Protein AF-R5BAA0-F1 (afdb_monomer_lite)

pLDDT: mean 83.67, std 17.62, range [36.19, 98.62]

Secondary structure (DSSP, 8-state):
-------SSSS--S---------------TTGGG-EEEEE-TTSSS-EEEEEEEEE--STTS-EEEEEEETTS-SPPEEEEESSEEEEEEEE-SSSSSSPEEEEEEE-TT--EEEEEEEEEETTEEEESSSPEEEEGGGGTSGGGTT--SEEE-SSTTEEEEEEEEEETTEEEEEEEEEE---EEPPPP-

Structure (mmCIF, N/CA/C/O backbone):
data_AF-R5BAA0-F1
#
_entry.id   AF-R5BAA0-F1
#
loop_
_atom_site.group_PDB
_atom_site.id
_atom_site.type_symbol
_atom_site.label_atom_id
_atom_site.label_alt_id
_atom_site.label_comp_id
_atom_site.label_asym_id
_atom_site.label_entity_id
_atom_site.label_seq_id
_atom_site.pdbx_PDB_ins_code
_atom_site.Cartn_x
_atom_site.Cartn_y
_atom_site.Cartn_z
_atom_site.occupancy
_atom_site.B_iso_or_equiv
_atom_site.auth_seq_id
_atom_site.auth_comp_id
_atom_site.auth_asym_id
_atom_site.auth_atom_id
_atom_site.pdbx_PDB_model_num
ATOM 1 N N . MET A 1 1 ? -33.899 79.104 24.551 1.00 36.19 1 MET A N 1
ATOM 2 C CA . MET A 1 1 ? -33.034 79.857 23.609 1.00 36.19 1 MET A CA 1
ATOM 3 C C . MET A 1 1 ? -31.640 79.264 23.716 1.00 36.19 1 MET A C 1
ATOM 5 O O . MET A 1 1 ? -31.227 79.061 24.840 1.00 36.19 1 MET A O 1
ATOM 9 N N . LYS A 1 2 ? -30.844 78.959 22.699 1.00 38.97 2 LYS A N 1
ATOM 10 C CA . LYS A 1 2 ? -30.918 78.906 21.232 1.00 38.97 2 LYS A CA 1
ATOM 11 C C . LYS A 1 2 ? -29.607 78.170 20.849 1.00 38.97 2 LYS A C 1
ATOM 13 O O . LYS A 1 2 ? -28.583 78.482 21.434 1.00 38.97 2 LYS A O 1
ATOM 18 N N . HIS A 1 3 ? -29.689 77.212 19.925 1.00 40.22 3 HIS A N 1
ATOM 19 C CA . HIS A 1 3 ? -28.658 76.720 18.990 1.00 40.22 3 HIS A CA 1
ATOM 20 C C . HIS A 1 3 ? -27.182 76.516 19.426 1.00 40.22 3 HIS A C 1
ATOM 22 O O . HIS A 1 3 ? -26.455 77.483 19.588 1.00 40.22 3 HIS A O 1
ATOM 28 N N . LEU A 1 4 ? -26.769 75.232 19.399 1.00 49.50 4 LEU A N 1
ATOM 29 C CA . LEU A 1 4 ? -25.626 74.640 18.654 1.00 49.50 4 LEU A CA 1
ATOM 30 C C . LEU A 1 4 ? -24.188 75.167 18.875 1.00 49.50 4 LEU A C 1
ATOM 32 O O . LEU A 1 4 ? -23.966 76.369 18.916 1.00 49.50 4 LEU A O 1
ATOM 36 N N . PRO A 1 5 ? -23.172 74.275 18.875 1.00 50.84 5 PRO A N 1
ATOM 37 C CA . PRO A 1 5 ? -22.649 73.749 17.598 1.00 50.84 5 PRO A CA 1
ATOM 38 C C . PRO A 1 5 ? -22.255 72.252 17.685 1.00 50.84 5 PRO A C 1
ATOM 40 O O . PRO A 1 5 ? -21.515 71.829 18.562 1.00 50.84 5 PRO A O 1
ATOM 43 N N . PHE A 1 6 ? -22.789 71.338 16.871 1.00 48.72 6 PHE A N 1
ATOM 44 C CA . PHE A 1 6 ? -22.279 70.955 15.537 1.00 48.72 6 PHE A CA 1
ATOM 45 C C . PHE A 1 6 ? -20.754 70.778 15.365 1.00 48.72 6 PHE A C 1
ATOM 47 O O . PHE A 1 6 ? -20.272 70.764 14.239 1.00 48.72 6 PHE A O 1
ATOM 54 N N . PHE A 1 7 ? -19.991 70.567 16.444 1.00 44.31 7 PHE A N 1
ATOM 55 C CA . PHE A 1 7 ? -18.538 70.338 16.355 1.00 44.31 7 PHE A CA 1
ATOM 56 C C . PHE A 1 7 ? -18.050 68.952 16.806 1.00 44.31 7 PHE A C 1
ATOM 58 O O . PHE A 1 7 ? -16.854 68.689 16.759 1.00 44.31 7 PHE A O 1
ATOM 65 N N . ILE A 1 8 ? -18.947 68.032 17.180 1.00 45.19 8 ILE A N 1
ATOM 66 C CA . ILE A 1 8 ? -18.565 66.676 17.637 1.00 45.19 8 ILE A CA 1
ATOM 67 C C . ILE A 1 8 ? -18.739 65.608 16.533 1.00 45.19 8 ILE A C 1
ATOM 69 O O . ILE A 1 8 ? -18.393 64.450 16.718 1.00 45.19 8 ILE A O 1
ATOM 73 N N . ILE A 1 9 ? -19.199 65.984 15.333 1.00 47.94 9 ILE A N 1
ATOM 74 C CA . ILE A 1 9 ? -19.418 65.031 14.221 1.00 47.94 9 ILE A CA 1
ATOM 75 C C . ILE A 1 9 ? -18.237 64.998 13.223 1.00 47.94 9 ILE A C 1
ATOM 77 O O . ILE A 1 9 ? -18.216 64.179 12.314 1.00 47.94 9 ILE A O 1
ATOM 81 N N . SER A 1 10 ? -17.191 65.811 13.414 1.00 46.00 10 SER A N 1
ATOM 82 C CA . SER A 1 10 ? -16.054 65.875 12.474 1.00 46.00 10 SER A CA 1
ATOM 83 C C . SER A 1 10 ? -14.790 65.117 12.915 1.00 46.00 10 SER A C 1
ATOM 85 O O . SER A 1 10 ? -13.767 65.225 12.242 1.00 46.00 10 SER A O 1
ATOM 87 N N . LEU A 1 11 ? -14.823 64.350 14.013 1.00 45.44 11 LEU A N 1
ATOM 88 C CA . LEU A 1 11 ? -13.629 63.682 14.565 1.00 45.44 11 LEU A CA 1
ATOM 89 C C . LEU A 1 11 ? -13.767 62.152 14.699 1.00 45.44 11 LEU A C 1
ATOM 91 O O . LEU A 1 11 ? -13.187 61.550 15.595 1.00 45.44 11 LEU A O 1
ATOM 95 N N . LEU A 1 12 ? -14.535 61.520 13.807 1.00 45.78 12 LEU A N 1
ATOM 96 C CA . LEU A 1 12 ? -14.662 60.054 13.699 1.00 45.78 12 LEU A CA 1
ATOM 97 C C . LEU A 1 12 ? -14.470 59.550 12.254 1.00 45.78 12 LEU A C 1
ATOM 99 O O . LEU A 1 12 ? -15.031 58.536 11.857 1.00 45.78 12 LEU A O 1
ATOM 103 N N . LEU A 1 13 ? -13.655 60.250 11.456 1.00 49.19 13 LEU A N 1
ATOM 104 C CA . LEU A 1 13 ? -13.280 59.853 10.086 1.00 49.19 13 LEU A CA 1
ATOM 105 C C . LEU A 1 13 ? -11.789 59.492 9.955 1.00 49.19 13 LEU A C 1
ATOM 107 O O . LEU A 1 13 ? -11.177 59.680 8.909 1.00 49.19 13 LEU A O 1
ATOM 111 N N . LEU A 1 14 ? -11.191 58.951 11.018 1.00 50.53 14 LEU A N 1
ATOM 112 C CA . LEU A 1 14 ? -9.820 58.431 11.014 1.00 50.53 14 LEU A CA 1
ATOM 113 C C . LEU A 1 14 ? -9.781 57.062 11.697 1.00 50.53 14 LEU A C 1
ATOM 115 O O . LEU A 1 14 ? -9.463 56.969 12.876 1.00 50.53 14 LEU A O 1
ATOM 119 N N . SER A 1 15 ? -10.162 56.008 10.971 1.00 49.41 15 SER A N 1
ATOM 120 C CA . SER A 1 15 ? -9.675 54.623 11.164 1.00 49.41 15 SER A CA 1
ATOM 121 C C . SER A 1 15 ? -10.460 53.633 10.297 1.00 49.41 15 SER A C 1
ATOM 123 O O . SER A 1 15 ? -11.138 52.737 10.781 1.00 49.41 15 SER A O 1
ATOM 125 N N . ALA A 1 16 ? -10.366 53.781 8.976 1.00 49.88 16 ALA A N 1
ATOM 126 C CA . ALA A 1 16 ? -10.781 52.722 8.057 1.00 49.88 16 ALA A CA 1
ATOM 127 C C . ALA A 1 16 ? -9.901 52.699 6.801 1.00 49.88 16 ALA A C 1
ATOM 129 O O . ALA A 1 16 ? -10.390 52.620 5.683 1.00 49.88 16 ALA A O 1
ATOM 130 N N . PHE A 1 17 ? -8.581 52.741 6.989 1.00 44.75 17 PHE A N 1
ATOM 131 C CA . PHE A 1 17 ? -7.682 52.038 6.078 1.00 44.75 17 PHE A CA 1
ATOM 132 C C . PHE A 1 17 ? -7.326 50.726 6.762 1.00 44.75 17 PHE A C 1
ATOM 134 O O . PHE A 1 17 ? -6.292 50.588 7.408 1.00 44.75 17 PHE A O 1
ATOM 141 N N . GLY A 1 18 ? -8.258 49.774 6.687 1.00 38.66 18 GLY A N 1
ATOM 142 C CA . GLY A 1 18 ? -7.916 48.383 6.914 1.00 38.66 18 GLY A CA 1
ATOM 143 C C . GLY A 1 18 ? -6.872 48.012 5.872 1.00 38.66 18 GLY A C 1
ATOM 144 O O . GLY A 1 18 ? -7.153 48.059 4.674 1.00 38.66 18 GLY A O 1
ATOM 145 N N . CYS A 1 19 ? -5.664 47.689 6.326 1.00 42.81 19 CYS A N 1
ATOM 146 C CA . CYS A 1 19 ? -4.696 46.953 5.533 1.00 42.81 19 CYS A CA 1
ATOM 147 C C . CYS A 1 19 ? -5.382 45.684 5.020 1.00 42.81 19 CYS A C 1
ATOM 149 O O . CYS A 1 19 ? -5.429 44.670 5.708 1.00 42.81 19 CYS A O 1
ATOM 151 N N . SER A 1 20 ? -5.905 45.720 3.797 1.00 48.06 20 SER A N 1
ATOM 152 C CA . SER A 1 20 ? -6.148 44.504 3.033 1.00 48.06 20 SER A CA 1
ATOM 153 C C . SER A 1 20 ? -4.815 44.061 2.443 1.00 48.06 20 SER A C 1
ATOM 155 O O . SER A 1 20 ? -4.638 44.026 1.226 1.00 48.06 20 SER A O 1
ATOM 157 N N . SER A 1 21 ? -3.864 43.700 3.305 1.00 47.22 21 SER A N 1
ATOM 158 C CA . SER A 1 21 ? -2.819 42.776 2.898 1.00 47.22 21 SER A CA 1
ATOM 159 C C . SER A 1 21 ? -3.454 41.390 2.866 1.00 47.22 21 SER A C 1
ATOM 161 O O . SER A 1 21 ? -3.287 40.587 3.782 1.00 47.22 21 SER A O 1
ATOM 163 N N . LYS A 1 22 ? -4.183 41.087 1.790 1.00 47.12 22 LYS A N 1
ATOM 164 C CA . LYS A 1 22 ? -4.259 39.699 1.337 1.00 47.12 22 LYS A CA 1
ATOM 165 C C . LYS A 1 22 ? -2.887 39.357 0.762 1.00 47.12 22 LYS A C 1
ATOM 167 O O . LYS A 1 22 ? -2.727 39.236 -0.444 1.00 47.12 22 LYS A O 1
ATOM 172 N N . HIS A 1 23 ? -1.895 39.230 1.637 1.00 44.31 23 HIS A N 1
ATOM 173 C CA . HIS A 1 23 ? -0.809 38.308 1.370 1.00 44.31 23 HIS A CA 1
ATOM 174 C C . HIS A 1 23 ? -1.416 36.920 1.572 1.00 44.31 23 HIS A C 1
ATOM 176 O O . HIS A 1 23 ? -1.300 36.317 2.631 1.00 44.31 23 HIS A O 1
ATOM 182 N N . LEU A 1 24 ? -2.135 36.444 0.554 1.00 50.75 24 LEU A N 1
ATOM 183 C CA . LEU A 1 24 ? -2.025 35.036 0.219 1.00 50.75 24 LEU A CA 1
ATOM 184 C C . LEU A 1 24 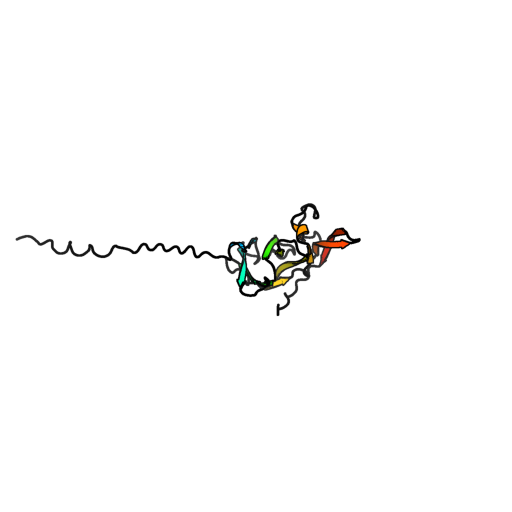? -0.577 34.911 -0.240 1.00 50.75 24 LEU A C 1
ATOM 186 O O . LEU A 1 24 ? -0.234 35.288 -1.358 1.00 50.75 24 LEU A O 1
ATOM 190 N N . SER A 1 25 ? 0.310 34.550 0.682 1.00 50.75 25 SER A N 1
ATOM 191 C CA . SER A 1 25 ? 1.518 33.881 0.249 1.00 50.75 25 SER A CA 1
ATOM 192 C C . SER A 1 25 ? 1.020 32.594 -0.390 1.00 50.75 25 SER A C 1
ATOM 194 O O . SER A 1 25 ? 0.634 31.666 0.320 1.00 50.75 25 SER A O 1
ATOM 196 N N . ASP A 1 26 ? 0.974 32.563 -1.718 1.00 56.00 26 ASP A N 1
ATOM 197 C CA . ASP A 1 26 ? 1.137 31.313 -2.446 1.00 56.00 26 ASP A CA 1
ATOM 198 C C . ASP A 1 26 ? 2.549 30.840 -2.087 1.00 56.00 26 ASP A C 1
ATOM 200 O O . ASP A 1 26 ? 3.536 31.150 -2.758 1.00 56.00 26 ASP A O 1
ATOM 204 N N . GLU A 1 27 ? 2.670 30.241 -0.903 1.00 66.06 27 GLU A N 1
ATOM 205 C CA . GLU A 1 27 ? 3.883 29.598 -0.445 1.00 66.06 27 GLU A CA 1
ATOM 206 C C . GLU A 1 27 ? 4.053 28.415 -1.387 1.00 66.06 27 GLU A C 1
ATOM 208 O O . GLU A 1 27 ? 3.370 27.402 -1.270 1.00 66.06 27 GLU A O 1
ATOM 213 N N . TYR A 1 28 ? 4.858 28.628 -2.427 1.00 78.19 28 TYR A N 1
ATOM 214 C CA . TYR A 1 28 ? 5.185 27.607 -3.403 1.00 78.19 28 TYR A CA 1
ATOM 215 C C . TYR A 1 28 ? 5.772 26.425 -2.642 1.00 78.19 28 TYR A C 1
ATOM 217 O O . TYR A 1 28 ? 6.895 26.505 -2.145 1.00 78.19 28 TYR A O 1
ATOM 225 N N . ASP A 1 29 ? 4.989 25.358 -2.529 1.00 80.81 29 ASP A N 1
ATOM 226 C CA . ASP A 1 29 ? 5.417 24.103 -1.943 1.00 80.81 29 ASP A CA 1
ATOM 227 C C . ASP A 1 29 ? 6.045 23.253 -3.057 1.00 80.81 29 ASP A C 1
ATOM 229 O O . ASP A 1 29 ? 5.330 22.613 -3.837 1.00 80.81 29 ASP A O 1
ATOM 233 N N . PRO A 1 30 ? 7.386 23.224 -3.180 1.00 78.44 30 PRO A N 1
ATOM 234 C CA . PRO A 1 30 ? 8.053 22.484 -4.246 1.00 78.44 30 PRO A CA 1
ATOM 235 C C . PRO A 1 30 ? 7.806 20.971 -4.171 1.00 78.44 30 PRO A C 1
ATOM 237 O O . PRO A 1 30 ? 8.114 20.258 -5.135 1.00 78.44 30 PRO A O 1
ATOM 240 N N . LEU A 1 31 ? 7.303 20.476 -3.035 1.00 82.81 31 LEU A N 1
ATOM 241 C CA . LEU A 1 31 ? 7.064 19.063 -2.780 1.00 82.81 31 LEU A CA 1
ATOM 242 C C . LEU A 1 31 ? 5.640 18.627 -3.129 1.00 82.81 31 LEU A C 1
ATOM 244 O O . LEU A 1 31 ? 5.397 17.425 -3.236 1.00 82.81 31 LEU A O 1
ATOM 248 N N . GLU A 1 32 ? 4.726 19.565 -3.395 1.00 86.19 32 GLU A N 1
ATOM 249 C CA . GLU A 1 32 ? 3.330 19.268 -3.734 1.00 86.19 32 GLU A CA 1
ATOM 250 C C . GLU A 1 32 ? 3.213 18.295 -4.915 1.00 86.19 32 GLU A C 1
ATOM 252 O O . GLU A 1 32 ? 2.405 17.372 -4.886 1.00 86.19 32 GLU A O 1
ATOM 257 N N . LYS A 1 33 ? 4.087 18.427 -5.920 1.00 86.81 33 LYS A N 1
ATOM 258 C CA . LYS A 1 33 ? 4.123 17.549 -7.105 1.00 86.81 33 LYS A CA 1
ATOM 259 C C . LYS A 1 33 ? 4.396 16.068 -6.800 1.00 86.81 33 LYS A C 1
ATOM 261 O O . LYS A 1 33 ? 4.192 15.220 -7.667 1.00 86.81 33 LYS A O 1
ATOM 266 N N . TYR A 1 34 ? 4.904 15.761 -5.609 1.00 88.69 34 TYR A N 1
ATOM 267 C CA . TYR A 1 34 ? 5.167 14.396 -5.157 1.00 88.69 34 TYR A CA 1
ATOM 268 C C . TYR A 1 34 ? 4.046 13.835 -4.287 1.00 88.69 34 TYR A C 1
ATOM 270 O O . TYR A 1 34 ? 4.078 12.646 -3.976 1.00 88.69 34 TYR A O 1
ATOM 278 N N . ARG A 1 35 ? 3.077 14.668 -3.890 1.00 92.94 35 ARG A N 1
ATOM 279 C CA . ARG A 1 35 ? 1.951 14.220 -3.081 1.00 92.94 35 ARG A CA 1
ATOM 280 C C . ARG A 1 35 ? 1.125 13.197 -3.837 1.00 92.94 35 ARG A C 1
ATOM 282 O O . ARG A 1 35 ? 0.937 13.295 -5.050 1.00 92.94 35 ARG A O 1
ATOM 289 N N . ASP A 1 36 ? 0.600 12.249 -3.083 1.00 96.62 36 ASP A N 1
ATOM 290 C CA . ASP A 1 36 ? -0.416 11.331 -3.565 1.00 96.62 36 ASP A CA 1
ATOM 291 C C . ASP A 1 36 ? -1.519 11.179 -2.521 1.00 96.62 36 ASP A C 1
ATOM 293 O O . ASP A 1 36 ? -1.284 11.357 -1.320 1.00 96.62 36 ASP A O 1
ATOM 297 N N . THR A 1 37 ? -2.734 10.888 -2.973 1.00 98.00 37 THR A N 1
ATOM 298 C CA . THR A 1 37 ? -3.904 10.821 -2.098 1.00 98.00 37 THR A CA 1
ATOM 299 C C . THR A 1 37 ? -4.851 9.707 -2.493 1.00 98.00 37 THR A C 1
ATOM 301 O O . THR A 1 37 ? -5.158 9.539 -3.671 1.00 98.00 37 THR A O 1
ATOM 304 N N . ILE A 1 38 ? -5.409 9.025 -1.495 1.00 98.56 38 ILE A N 1
ATOM 305 C CA . ILE A 1 38 ? -6.490 8.048 -1.678 1.00 98.56 38 ILE A CA 1
ATOM 306 C C . ILE A 1 38 ? -7.607 8.291 -0.666 1.00 98.56 38 ILE A C 1
ATOM 308 O O . ILE A 1 38 ? -7.367 8.788 0.434 1.00 98.56 38 ILE A O 1
ATOM 312 N N . ILE A 1 39 ? -8.835 7.927 -1.036 1.00 98.62 39 ILE A N 1
ATOM 313 C CA . ILE A 1 39 ? -10.034 8.093 -0.204 1.00 98.62 39 ILE A CA 1
ATOM 314 C C . ILE A 1 39 ? -10.584 6.718 0.178 1.00 98.62 39 ILE A C 1
ATOM 316 O O . ILE A 1 39 ? -10.877 5.892 -0.692 1.00 98.62 39 ILE A O 1
ATOM 320 N N . GLY A 1 40 ? -10.790 6.482 1.468 1.00 98.12 40 GLY A N 1
ATOM 321 C CA . GLY A 1 40 ? -11.197 5.176 1.980 1.00 98.12 40 GLY A CA 1
ATOM 322 C C . GLY A 1 40 ? -11.633 5.206 3.438 1.00 98.12 40 GLY A C 1
ATOM 323 O O . GLY A 1 40 ? -11.582 6.243 4.101 1.00 98.12 40 GLY A O 1
ATOM 324 N N . LYS A 1 41 ? -12.102 4.057 3.918 1.00 97.81 41 LYS A N 1
ATOM 325 C CA . LYS A 1 41 ? -12.568 3.841 5.289 1.00 97.81 41 LYS A CA 1
ATOM 326 C C . LYS A 1 41 ? -11.477 3.188 6.139 1.00 97.81 41 LYS A C 1
ATOM 328 O O . LYS A 1 41 ? -11.596 2.044 6.562 1.00 97.81 41 LYS A O 1
ATOM 333 N N . PHE A 1 42 ? -10.389 3.913 6.361 1.00 97.81 42 PHE A N 1
ATOM 334 C CA . PHE A 1 42 ? -9.156 3.360 6.935 1.00 97.81 42 PHE A CA 1
ATOM 335 C C . PHE A 1 42 ? -9.239 3.040 8.438 1.00 97.81 42 PHE A C 1
ATOM 337 O O . PHE A 1 42 ? -8.573 2.128 8.907 1.00 97.81 42 PHE A O 1
ATOM 344 N N . ASP A 1 43 ? -10.067 3.759 9.201 1.00 96.38 43 ASP A N 1
ATOM 345 C CA . ASP A 1 43 ? -10.282 3.520 10.640 1.00 96.38 43 ASP A CA 1
ATOM 346 C C . ASP A 1 43 ? -11.461 2.567 10.926 1.00 96.38 43 ASP A C 1
ATOM 348 O O . ASP A 1 43 ? -11.794 2.306 12.085 1.00 96.38 43 ASP A O 1
ATOM 352 N N . GLY A 1 44 ? -12.147 2.103 9.876 1.00 95.69 44 GLY A N 1
ATOM 353 C CA . GLY A 1 44 ? -13.345 1.272 9.976 1.00 95.69 44 GLY A CA 1
ATOM 354 C C . GLY A 1 44 ? -14.622 2.013 10.379 1.00 95.69 44 GLY A C 1
ATOM 355 O O . GLY A 1 44 ? -15.679 1.385 10.481 1.00 95.69 44 GLY A O 1
ATOM 356 N N . ASN A 1 45 ? -14.596 3.339 10.533 1.00 95.44 45 ASN A N 1
ATOM 357 C CA . ASN A 1 45 ? -15.747 4.141 10.964 1.00 95.44 45 ASN A CA 1
ATOM 358 C C . ASN A 1 45 ? -16.079 5.275 9.989 1.00 95.44 45 ASN A C 1
ATOM 360 O O . ASN A 1 45 ? -17.242 5.434 9.614 1.00 95.44 45 ASN A O 1
ATOM 364 N N . ASN A 1 46 ? -15.072 6.023 9.545 1.00 95.00 46 ASN A N 1
ATOM 365 C CA . ASN A 1 46 ? -15.218 7.253 8.781 1.00 95.00 46 ASN A CA 1
ATOM 366 C C . ASN A 1 46 ? -14.550 7.128 7.410 1.00 95.00 46 ASN A C 1
ATOM 368 O O . ASN A 1 46 ? -13.523 6.472 7.259 1.00 95.00 46 ASN A O 1
ATOM 372 N N . ILE A 1 47 ? -15.122 7.790 6.404 1.00 98.00 47 ILE A N 1
ATOM 373 C CA . ILE A 1 47 ? -14.413 8.012 5.142 1.00 98.00 47 ILE A CA 1
ATOM 374 C C . ILE A 1 47 ? -13.416 9.148 5.372 1.00 98.00 47 ILE A C 1
ATOM 376 O O . ILE A 1 47 ? -13.811 10.236 5.791 1.00 98.00 47 ILE A O 1
ATOM 380 N N . ASP A 1 48 ? -12.149 8.902 5.063 1.00 98.19 48 ASP A N 1
ATOM 381 C CA . ASP A 1 48 ? -11.060 9.868 5.190 1.00 98.19 48 ASP A CA 1
ATOM 382 C C . ASP A 1 48 ? -10.199 9.873 3.917 1.00 98.19 48 ASP A C 1
ATOM 384 O O . ASP A 1 48 ? -10.344 9.034 3.023 1.00 98.19 48 ASP A O 1
ATOM 388 N N . THR A 1 49 ? -9.311 10.854 3.815 1.00 98.62 49 THR A N 1
ATOM 389 C CA . THR A 1 49 ? -8.278 10.947 2.784 1.00 98.62 49 THR A CA 1
ATOM 390 C C . THR A 1 49 ? -6.925 10.662 3.420 1.00 98.62 49 THR A C 1
ATOM 392 O O . THR A 1 49 ? -6.512 11.398 4.318 1.00 98.62 49 THR A O 1
ATOM 395 N N . LEU A 1 50 ? -6.217 9.638 2.941 1.00 98.62 50 LEU A N 1
ATOM 396 C CA . LEU A 1 50 ? -4.790 9.502 3.225 1.00 98.62 50 LEU A CA 1
ATOM 397 C C . LEU A 1 50 ? -3.999 10.377 2.263 1.00 98.62 50 LEU A C 1
ATOM 399 O O . LEU A 1 50 ? -4.310 10.437 1.073 1.00 98.62 50 LEU A O 1
ATOM 403 N N . ILE A 1 51 ? -2.979 11.038 2.797 1.00 98.25 51 ILE A N 1
ATOM 404 C CA . ILE A 1 51 ? -2.060 11.906 2.067 1.00 98.25 51 ILE A CA 1
ATOM 405 C C . ILE A 1 51 ? -0.652 11.359 2.285 1.00 98.25 51 ILE A C 1
ATOM 407 O O . ILE A 1 51 ? -0.198 11.274 3.427 1.00 98.25 51 ILE A O 1
ATOM 411 N N . ALA A 1 52 ? 0.023 10.990 1.198 1.00 96.62 52 ALA A N 1
ATOM 412 C CA . ALA A 1 52 ? 1.446 10.678 1.183 1.00 96.62 52 ALA A CA 1
ATOM 413 C C . ALA A 1 52 ? 2.230 11.908 0.731 1.00 96.62 52 ALA A C 1
ATOM 415 O O . ALA A 1 52 ? 1.931 12.474 -0.319 1.00 96.62 52 ALA A O 1
ATOM 416 N N . GLU A 1 53 ? 3.248 12.306 1.487 1.00 93.88 53 GLU A N 1
ATOM 417 C CA . GLU A 1 53 ? 4.142 13.391 1.082 1.00 93.88 53 GLU A CA 1
ATOM 418 C C . GLU A 1 53 ? 5.543 13.250 1.694 1.00 93.88 53 GLU A C 1
ATOM 420 O O . GLU A 1 53 ? 5.684 12.682 2.787 1.00 93.88 53 GLU A O 1
ATOM 425 N N . PRO A 1 54 ? 6.587 13.764 1.022 1.00 91.25 54 PRO A N 1
ATOM 426 C CA . PRO A 1 54 ? 7.924 13.794 1.591 1.00 91.25 54 PRO A CA 1
ATOM 427 C C . PRO A 1 54 ? 8.032 14.897 2.657 1.00 91.25 54 PRO A C 1
ATOM 429 O O . PRO A 1 54 ? 7.545 16.009 2.468 1.00 91.25 54 PRO A O 1
ATOM 432 N N . ILE A 1 55 ? 8.689 14.593 3.777 1.00 87.31 55 ILE A N 1
ATOM 433 C CA . ILE A 1 55 ? 8.948 15.529 4.888 1.00 87.31 55 ILE A CA 1
ATOM 434 C C . ILE A 1 55 ? 10.424 15.908 5.020 1.00 87.31 55 ILE A C 1
ATOM 436 O O . ILE A 1 55 ? 10.741 16.913 5.650 1.00 87.31 55 ILE A O 1
ATOM 440 N N . ASP A 1 56 ? 11.323 15.127 4.423 1.00 76.56 56 ASP A N 1
ATOM 441 C CA . ASP A 1 56 ? 12.742 15.455 4.326 1.00 76.56 56 ASP A CA 1
ATOM 442 C C . ASP A 1 56 ? 13.293 14.975 2.982 1.00 76.56 56 ASP A C 1
ATOM 444 O O . ASP A 1 56 ? 13.349 13.773 2.705 1.00 76.56 56 ASP A O 1
ATOM 448 N N . THR A 1 57 ? 13.695 15.935 2.148 1.00 69.75 57 THR A N 1
ATOM 449 C CA . THR A 1 57 ? 14.339 15.699 0.850 1.00 69.75 57 THR A CA 1
ATOM 450 C C . THR A 1 57 ? 15.813 16.104 0.841 1.00 69.75 57 THR A C 1
ATOM 452 O O . THR A 1 57 ? 16.418 16.184 -0.227 1.00 69.75 57 THR A O 1
ATOM 455 N N . THR A 1 58 ? 16.389 16.422 2.005 1.00 65.44 58 THR A N 1
ATOM 456 C CA . THR A 1 58 ? 17.767 16.925 2.144 1.00 65.44 58 THR A CA 1
ATOM 457 C C . THR A 1 58 ? 18.820 15.822 2.048 1.00 65.44 58 THR A C 1
ATOM 459 O O . THR A 1 58 ? 19.999 16.106 1.835 1.00 65.44 58 THR A O 1
ATOM 462 N N . ILE A 1 59 ? 18.399 14.559 2.153 1.00 61.50 59 ILE A N 1
ATOM 463 C CA . ILE A 1 59 ? 19.260 13.392 1.985 1.00 61.50 59 ILE A CA 1
ATOM 464 C C . ILE A 1 59 ? 19.513 13.169 0.487 1.00 61.50 59 ILE A C 1
ATOM 466 O O . ILE A 1 59 ? 18.619 12.818 -0.287 1.00 61.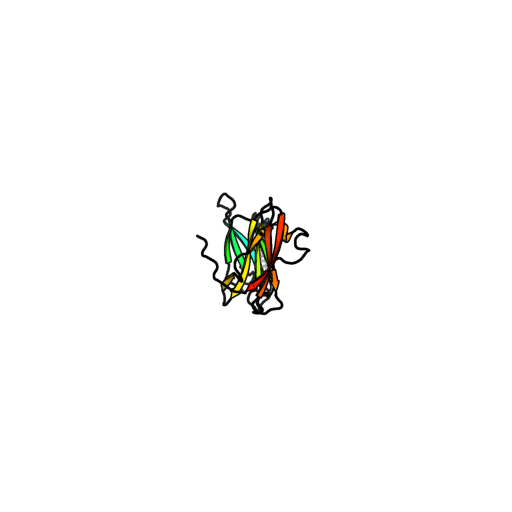50 59 ILE A O 1
ATOM 470 N N . ASP A 1 60 ? 20.767 13.366 0.083 1.00 58.09 60 ASP A N 1
ATOM 471 C CA . ASP A 1 60 ? 21.254 13.059 -1.261 1.00 58.09 60 ASP A CA 1
ATOM 472 C C . ASP A 1 60 ? 21.074 11.554 -1.580 1.00 58.09 60 ASP A C 1
ATOM 474 O O . ASP A 1 60 ? 21.207 10.703 -0.696 1.00 58.09 60 ASP A O 1
ATOM 478 N N . ARG A 1 61 ? 20.817 11.221 -2.856 1.00 57.28 61 ARG A N 1
ATOM 479 C CA . ARG A 1 61 ? 20.463 9.886 -3.417 1.00 57.28 61 ARG A CA 1
ATOM 480 C C . ARG A 1 61 ? 18.992 9.448 -3.346 1.00 57.28 61 ARG A C 1
ATOM 482 O O . ARG A 1 61 ? 18.721 8.247 -3.450 1.00 57.28 61 ARG A O 1
ATOM 489 N N . SER A 1 62 ? 18.058 10.388 -3.216 1.00 63.22 62 SER A N 1
ATOM 490 C CA . SER A 1 62 ? 16.606 10.126 -3.283 1.00 63.22 62 SER A CA 1
ATOM 491 C C . SER A 1 62 ? 16.033 9.327 -2.104 1.00 63.22 62 SER A C 1
ATOM 493 O O . SER A 1 62 ? 14.877 8.933 -2.147 1.00 63.22 62 SER A O 1
ATOM 495 N N . LEU A 1 63 ? 16.801 9.099 -1.031 1.00 74.12 63 LEU A N 1
ATOM 496 C CA . LEU A 1 63 ? 16.298 8.492 0.208 1.00 74.12 63 LEU A CA 1
ATOM 497 C C . LEU A 1 63 ? 15.513 9.529 1.008 1.00 74.12 63 LEU A C 1
ATOM 499 O O . LEU A 1 63 ? 16.054 10.187 1.890 1.00 74.12 63 LEU A O 1
ATOM 503 N N . TRP A 1 64 ? 14.247 9.709 0.663 1.00 84.06 64 TRP A N 1
ATOM 504 C CA . TRP A 1 64 ? 13.373 10.657 1.333 1.00 84.06 64 TRP A CA 1
ATOM 505 C C . TRP A 1 64 ? 12.638 9.994 2.481 1.00 84.06 64 TRP A C 1
ATOM 507 O O . TRP A 1 64 ? 12.260 8.818 2.427 1.00 84.06 64 TRP A O 1
ATOM 517 N N . VAL A 1 65 ? 12.402 10.786 3.520 1.00 89.06 65 VAL A N 1
ATOM 518 C CA . VAL A 1 65 ? 11.449 10.412 4.556 1.00 89.06 65 VAL A CA 1
ATOM 519 C C . VAL A 1 65 ? 10.079 10.888 4.105 1.00 89.06 65 VAL A C 1
ATOM 521 O O . VAL A 1 65 ? 9.877 12.066 3.820 1.00 89.06 65 VAL A O 1
ATOM 524 N N . TRP A 1 66 ? 9.144 9.957 4.050 1.00 92.50 66 TRP A N 1
ATOM 525 C CA . TRP A 1 66 ? 7.749 10.159 3.714 1.00 92.50 66 TRP A CA 1
ATOM 526 C C . TRP A 1 66 ? 6.893 10.001 4.954 1.00 92.50 66 TRP A C 1
ATOM 528 O O . TRP A 1 66 ? 7.174 9.173 5.827 1.00 92.50 66 TRP A O 1
ATOM 538 N N . ARG A 1 67 ? 5.802 10.758 4.989 1.00 94.88 67 ARG A N 1
ATOM 539 C CA . ARG A 1 67 ? 4.688 10.498 5.891 1.00 94.88 67 ARG A CA 1
ATOM 540 C C . ARG A 1 67 ? 3.452 10.130 5.091 1.00 94.88 67 ARG A C 1
ATOM 542 O O . ARG A 1 67 ? 3.208 10.708 4.036 1.00 94.88 67 ARG A O 1
ATOM 549 N N . ILE A 1 68 ? 2.671 9.205 5.628 1.00 97.25 68 ILE A N 1
ATOM 550 C CA . ILE A 1 68 ? 1.308 8.922 5.191 1.00 97.25 68 ILE A CA 1
ATOM 551 C C . ILE A 1 68 ? 0.408 9.186 6.388 1.00 97.25 68 ILE A C 1
ATOM 553 O O . ILE A 1 68 ? 0.571 8.565 7.439 1.00 97.25 68 ILE A O 1
ATOM 557 N N . TYR A 1 69 ? -0.503 10.139 6.253 1.00 97.56 69 TYR A N 1
ATOM 558 C CA . TYR A 1 69 ? -1.372 10.570 7.343 1.00 97.56 69 TYR A CA 1
ATOM 559 C C . TYR A 1 69 ? -2.792 10.792 6.844 1.00 97.56 69 TYR A C 1
ATOM 561 O O . TYR A 1 69 ? -3.024 11.051 5.664 1.00 97.56 69 TYR A O 1
ATOM 569 N N . SER A 1 70 ? -3.745 10.683 7.762 1.00 97.88 70 SER A N 1
ATOM 570 C CA . SER A 1 70 ? -5.141 10.987 7.481 1.00 97.88 70 SER A CA 1
ATOM 571 C C . SER A 1 70 ? -5.423 12.476 7.610 1.00 97.88 70 SER A C 1
ATOM 573 O O . SER A 1 70 ? -4.990 13.126 8.563 1.00 97.88 70 SER A O 1
ATOM 575 N N . LYS A 1 71 ? -6.203 13.022 6.677 1.00 98.06 71 LYS A N 1
ATOM 576 C CA . LYS A 1 71 ? -6.604 14.432 6.694 1.00 98.06 71 LYS A CA 1
ATOM 577 C C . LYS A 1 71 ? -7.418 14.781 7.942 1.00 98.06 71 LYS A C 1
ATOM 579 O O . LYS A 1 71 ? -7.293 15.897 8.448 1.00 98.06 71 LYS A O 1
ATOM 584 N N . SER A 1 72 ? -8.245 13.859 8.433 1.00 97.56 72 SER A N 1
ATOM 585 C CA . SER A 1 72 ? -9.052 14.057 9.642 1.00 97.56 72 SER A CA 1
ATOM 586 C C . SER A 1 72 ? -8.438 13.467 10.917 1.00 97.56 72 SER A C 1
ATOM 588 O O . SER A 1 72 ? -9.110 13.461 11.946 1.00 97.56 72 SER A O 1
ATOM 590 N N . ASN A 1 73 ? -7.166 13.040 10.896 1.00 95.81 73 ASN A N 1
ATOM 591 C CA . ASN A 1 73 ? -6.464 12.439 12.042 1.00 95.81 73 ASN A CA 1
ATOM 592 C C . ASN A 1 73 ? -7.195 11.218 12.641 1.00 95.81 73 ASN A C 1
ATOM 594 O O . ASN A 1 73 ? -7.212 11.029 13.857 1.00 95.81 73 ASN A O 1
ATOM 598 N N . THR A 1 74 ? -7.833 10.409 11.794 1.00 95.50 74 THR A N 1
ATOM 599 C CA . THR A 1 74 ? -8.572 9.197 12.198 1.00 95.50 74 THR A CA 1
ATOM 600 C C . THR A 1 74 ? -7.662 7.988 12.426 1.00 95.50 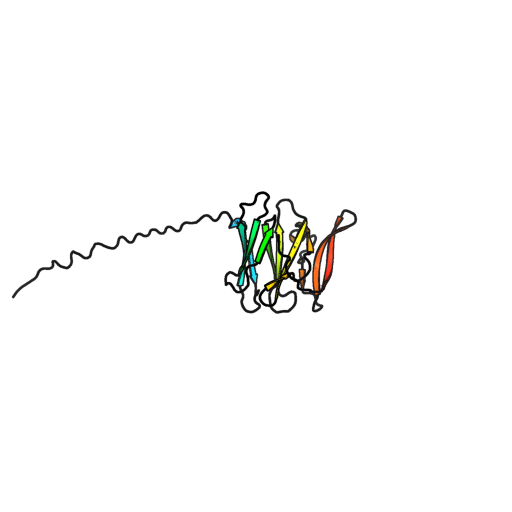74 THR A C 1
ATOM 602 O O . THR A 1 74 ? -8.019 7.070 13.163 1.00 95.50 74 THR A O 1
ATOM 605 N N . VAL A 1 75 ? -6.466 8.002 11.834 1.00 96.50 75 VAL A N 1
ATOM 606 C CA . VAL A 1 75 ? -5.448 6.946 11.936 1.00 96.50 75 VAL A CA 1
ATOM 607 C C . VAL A 1 75 ? -4.062 7.536 12.180 1.00 96.50 75 VAL A C 1
ATOM 609 O O . VAL A 1 75 ? -3.778 8.662 11.757 1.00 96.50 75 VAL A O 1
ATOM 612 N N . ASP A 1 76 ? -3.195 6.757 12.831 1.00 95.62 76 ASP A N 1
ATOM 613 C CA . ASP A 1 76 ? -1.805 7.132 13.110 1.00 95.62 76 ASP A CA 1
ATOM 614 C C . ASP A 1 76 ? -1.025 7.484 11.830 1.00 95.62 76 ASP A C 1
ATOM 616 O O . ASP A 1 76 ? -1.244 6.920 10.756 1.00 95.62 76 ASP A O 1
ATOM 620 N N . THR A 1 77 ? -0.062 8.402 11.950 1.00 96.44 77 THR A N 1
ATOM 621 C CA . THR A 1 77 ? 0.854 8.718 10.845 1.00 96.44 77 THR A CA 1
ATOM 622 C C . THR A 1 77 ? 1.866 7.590 10.656 1.00 96.44 77 THR A C 1
ATOM 624 O O . THR A 1 77 ? 2.575 7.212 11.589 1.00 96.44 77 THR A O 1
ATOM 627 N N . LEU A 1 78 ? 1.982 7.093 9.429 1.00 95.69 78 LEU A N 1
ATOM 628 C CA . LEU A 1 78 ? 2.997 6.130 9.019 1.00 95.69 78 LEU A CA 1
ATOM 629 C C . LEU A 1 78 ? 4.220 6.866 8.461 1.00 95.69 78 LEU A C 1
ATOM 631 O O . LEU A 1 78 ? 4.088 7.677 7.548 1.00 95.69 78 LEU A O 1
ATOM 635 N N . ILE A 1 79 ? 5.409 6.566 8.989 1.00 93.69 79 ILE A N 1
ATOM 636 C CA . ILE A 1 79 ? 6.682 7.120 8.511 1.00 93.69 79 ILE A CA 1
ATOM 637 C C . ILE A 1 79 ? 7.440 6.067 7.708 1.00 93.69 79 ILE A C 1
ATOM 639 O O . ILE A 1 79 ? 7.607 4.935 8.164 1.00 93.69 79 ILE A O 1
ATOM 643 N N . LEU A 1 80 ? 7.914 6.457 6.525 1.00 90.19 80 LEU A N 1
ATOM 644 C CA . LEU A 1 80 ? 8.631 5.596 5.590 1.00 90.19 80 LEU A CA 1
ATOM 645 C C . LEU A 1 80 ? 9.907 6.298 5.101 1.00 90.19 80 LEU A C 1
ATOM 647 O O . LEU A 1 80 ? 9.842 7.344 4.479 1.00 90.19 80 LEU A O 1
ATOM 651 N N . SER A 1 81 ? 11.068 5.708 5.331 1.00 86.88 81 SER A N 1
ATOM 652 C CA . SER A 1 81 ? 12.348 6.032 4.702 1.00 86.88 81 SER A CA 1
ATOM 653 C C . SER A 1 81 ? 12.498 5.209 3.426 1.00 86.88 81 SER A C 1
ATOM 655 O O . SER A 1 81 ? 12.628 3.980 3.476 1.00 86.88 81 SER A O 1
ATOM 657 N N . GLN A 1 82 ? 12.398 5.860 2.266 1.00 79.12 82 GLN A N 1
ATOM 658 C CA . GLN A 1 82 ? 12.387 5.178 0.970 1.00 79.12 82 GLN A CA 1
ATOM 659 C C . GLN A 1 82 ? 13.115 5.972 -0.110 1.00 79.12 82 GLN A C 1
ATOM 661 O O . GLN A 1 82 ? 13.195 7.192 -0.066 1.00 79.12 82 GLN A O 1
ATOM 666 N N . ARG A 1 83 ? 13.642 5.253 -1.106 1.00 75.31 83 ARG A N 1
ATOM 667 C CA . ARG A 1 83 ? 14.471 5.813 -2.183 1.00 75.31 83 ARG A CA 1
ATOM 668 C C . ARG A 1 83 ? 13.679 6.485 -3.315 1.00 75.31 83 ARG A C 1
ATOM 670 O O . ARG A 1 83 ? 14.259 7.145 -4.172 1.00 75.31 83 ARG A O 1
ATOM 677 N N . TYR A 1 84 ? 12.375 6.260 -3.373 1.00 82.19 84 TYR A N 1
ATOM 678 C CA . TYR A 1 84 ? 11.566 6.558 -4.549 1.00 82.19 84 TYR A CA 1
ATOM 679 C C . TYR A 1 84 ? 10.277 7.274 -4.175 1.00 82.19 84 TYR A C 1
ATOM 681 O O . TYR A 1 84 ? 9.925 7.375 -2.997 1.00 82.19 84 TYR A O 1
ATOM 689 N N . THR A 1 85 ? 9.579 7.767 -5.198 1.00 87.75 85 THR A N 1
ATOM 690 C CA . THR A 1 85 ? 8.268 8.389 -5.022 1.00 87.75 85 THR A CA 1
ATOM 691 C C . THR A 1 85 ? 7.291 7.355 -4.485 1.00 87.75 85 THR A C 1
ATOM 693 O O . THR A 1 85 ? 7.186 6.257 -5.036 1.00 87.75 85 THR A O 1
ATOM 696 N N . VAL A 1 86 ? 6.587 7.702 -3.410 1.00 91.44 86 VAL A N 1
ATOM 697 C CA . VAL A 1 86 ? 5.510 6.880 -2.858 1.00 91.44 86 VAL A CA 1
ATOM 698 C C . VAL A 1 86 ? 4.247 7.130 -3.670 1.00 91.44 86 VAL A C 1
ATOM 700 O O . VAL A 1 86 ? 3.811 8.272 -3.812 1.00 91.44 86 VAL A O 1
ATOM 703 N N . ARG A 1 87 ? 3.653 6.053 -4.184 1.00 92.56 87 ARG A N 1
ATOM 704 C CA . ARG A 1 87 ? 2.313 6.067 -4.771 1.00 92.56 87 ARG A CA 1
ATOM 705 C C . ARG A 1 87 ? 1.390 5.173 -3.970 1.00 92.56 87 ARG A C 1
ATOM 707 O O . ARG A 1 87 ? 1.749 4.040 -3.638 1.00 92.56 87 ARG A O 1
ATOM 714 N N . LEU A 1 88 ? 0.216 5.704 -3.674 1.00 96.25 88 LEU A N 1
ATOM 715 C CA . LEU A 1 88 ? -0.828 5.026 -2.934 1.00 96.25 88 LEU A CA 1
ATOM 716 C C . LEU A 1 88 ? -1.776 4.342 -3.914 1.00 96.25 88 LEU A C 1
ATOM 718 O O . LEU A 1 88 ? -2.189 4.919 -4.917 1.00 96.25 88 LEU A O 1
ATOM 722 N N . ILE A 1 89 ? -2.151 3.112 -3.595 1.00 95.56 89 ILE A N 1
ATOM 723 C CA . ILE A 1 89 ? -3.188 2.375 -4.309 1.00 95.56 89 ILE A CA 1
ATOM 724 C C . ILE A 1 89 ? -4.239 1.989 -3.283 1.00 95.56 89 ILE A C 1
ATOM 726 O O . ILE A 1 89 ? -3.924 1.418 -2.241 1.00 95.56 89 ILE A O 1
ATOM 730 N N . LYS A 1 90 ? -5.493 2.334 -3.558 1.00 96.69 90 LYS A N 1
ATOM 731 C CA . LYS A 1 90 ? -6.605 1.891 -2.726 1.00 96.69 90 LYS A CA 1
ATOM 732 C C . LYS A 1 90 ? -6.933 0.442 -3.074 1.00 96.69 90 LYS A C 1
ATOM 734 O O . LYS A 1 90 ? -7.303 0.188 -4.211 1.00 96.69 90 LYS A O 1
ATOM 739 N N . GLU A 1 91 ? -6.890 -0.436 -2.079 1.00 97.00 91 GLU A N 1
ATOM 740 C CA . GLU A 1 91 ? -7.196 -1.863 -2.251 1.00 97.00 91 GLU A CA 1
ATOM 741 C C . GLU A 1 91 ? -8.569 -2.240 -1.669 1.00 97.00 91 GLU A C 1
ATOM 743 O O . GLU A 1 91 ? -9.205 -3.197 -2.105 1.00 97.00 91 GLU A O 1
ATOM 748 N N . GLY A 1 92 ? -9.072 -1.441 -0.721 1.00 97.06 92 GLY A N 1
ATOM 749 C CA . GLY A 1 92 ? -10.342 -1.709 -0.043 1.00 97.06 92 GLY A CA 1
ATOM 750 C C . GLY A 1 92 ? -10.201 -2.767 1.050 1.00 97.06 92 GLY A C 1
ATOM 751 O O . GLY A 1 92 ? -9.093 -3.137 1.410 1.00 97.06 92 GLY A O 1
ATOM 752 N N . ASP A 1 93 ? -11.323 -3.221 1.606 1.00 96.75 93 ASP A N 1
ATOM 753 C CA . ASP A 1 93 ? -11.379 -4.237 2.672 1.00 96.75 93 ASP A CA 1
ATOM 754 C C . ASP A 1 93 ? -10.998 -5.632 2.132 1.00 96.75 93 ASP A C 1
ATOM 756 O O . ASP A 1 93 ? -11.853 -6.424 1.709 1.00 96.75 93 ASP A O 1
ATOM 760 N N . LEU A 1 94 ? -9.697 -5.919 2.100 1.00 97.25 94 LEU A N 1
ATOM 761 C CA . LEU A 1 94 ? -9.116 -7.161 1.594 1.00 97.25 94 LEU A CA 1
ATOM 762 C C . LEU A 1 94 ? -9.330 -8.318 2.572 1.00 97.25 94 LEU A C 1
ATOM 764 O O . LEU A 1 94 ? -9.569 -9.447 2.135 1.00 97.25 94 LEU A O 1
ATOM 768 N N . ASP A 1 95 ? -9.259 -8.057 3.879 1.00 95.56 95 ASP A N 1
ATOM 769 C CA . ASP A 1 95 ? -9.332 -9.098 4.910 1.00 95.56 95 ASP A CA 1
ATOM 770 C C . ASP A 1 95 ? -10.731 -9.302 5.513 1.00 95.56 95 ASP A C 1
ATOM 772 O O . ASP A 1 95 ? -10.992 -10.340 6.135 1.00 95.56 95 ASP A O 1
ATOM 776 N N . GLY A 1 96 ? -11.667 -8.382 5.271 1.00 94.44 96 GLY A N 1
ATOM 777 C CA . GLY A 1 96 ? -13.021 -8.474 5.807 1.00 94.44 96 GLY A CA 1
ATOM 778 C C . GLY A 1 96 ? -13.201 -7.901 7.201 1.00 94.44 96 GLY A C 1
ATOM 779 O O . GLY A 1 96 ? -14.235 -8.185 7.813 1.00 94.44 96 GLY A O 1
ATOM 780 N N . ASN A 1 97 ? -12.229 -7.159 7.726 1.00 93.12 97 ASN A N 1
ATOM 781 C CA . ASN A 1 97 ? -12.296 -6.564 9.055 1.00 93.12 97 ASN A CA 1
ATOM 782 C C . ASN A 1 97 ? -13.096 -5.244 9.081 1.00 93.12 97 ASN A C 1
ATOM 784 O O . ASN A 1 97 ? -13.412 -4.743 10.165 1.00 93.12 97 ASN A O 1
ATOM 788 N N . GLY A 1 98 ? -13.479 -4.716 7.911 1.00 94.25 98 GLY A N 1
ATOM 789 C CA . GLY A 1 98 ? -14.289 -3.505 7.770 1.00 94.25 98 GLY A CA 1
ATOM 790 C C . GLY A 1 98 ? -13.492 -2.198 7.727 1.00 94.25 98 GLY A C 1
ATOM 791 O O . GLY A 1 98 ? -14.113 -1.126 7.744 1.00 94.25 98 GLY A O 1
ATOM 792 N N . THR A 1 99 ? -12.162 -2.287 7.667 1.00 96.81 99 THR A N 1
ATOM 793 C CA . THR A 1 99 ? -11.230 -1.207 7.326 1.00 96.81 99 THR A CA 1
ATOM 794 C C . THR A 1 99 ? -10.766 -1.372 5.880 1.00 96.81 99 THR A C 1
ATOM 796 O O . THR A 1 99 ? -10.663 -2.488 5.389 1.00 96.81 99 THR A O 1
ATOM 799 N N . ASP A 1 100 ? -10.523 -0.269 5.175 1.00 98.19 100 ASP A N 1
ATOM 800 C CA . ASP A 1 100 ? -9.907 -0.334 3.848 1.00 98.19 100 ASP A CA 1
ATOM 801 C C . ASP A 1 100 ? -8.384 -0.508 3.988 1.00 98.19 100 ASP A C 1
ATOM 803 O O . ASP A 1 100 ? -7.715 0.328 4.605 1.00 98.19 100 ASP A O 1
ATOM 807 N N . GLU A 1 101 ? -7.821 -1.527 3.340 1.00 98.44 101 GLU A N 1
ATOM 808 C CA . GLU A 1 101 ? -6.391 -1.628 3.079 1.00 98.44 101 GLU A CA 1
ATOM 809 C C . GLU A 1 101 ? -5.958 -0.716 1.922 1.00 98.44 101 GLU A C 1
ATOM 811 O O . GLU A 1 101 ? -6.726 -0.328 1.027 1.00 98.44 101 GLU A O 1
ATOM 816 N N . PHE A 1 102 ? -4.668 -0.391 1.926 1.00 98.38 102 PHE A N 1
ATOM 817 C CA . PHE A 1 102 ? -4.021 0.296 0.820 1.00 98.38 102 PHE A CA 1
ATOM 818 C C . PHE A 1 102 ? -2.625 -0.260 0.574 1.00 98.38 102 PHE A C 1
ATOM 820 O O . PHE A 1 102 ? -1.955 -0.749 1.486 1.00 98.38 102 PHE A O 1
ATOM 827 N N . GLY A 1 103 ? -2.170 -0.146 -0.664 1.00 96.88 103 GLY A N 1
ATOM 828 C CA . GLY A 1 103 ? -0.811 -0.469 -1.036 1.00 96.88 103 GLY A CA 1
ATOM 829 C C . GLY A 1 103 ? 0.057 0.763 -1.237 1.00 96.88 103 GLY A C 1
ATOM 830 O O . GLY A 1 103 ? -0.409 1.835 -1.627 1.00 96.88 103 GLY A O 1
ATOM 831 N N . VAL A 1 104 ? 1.351 0.588 -0.989 1.00 95.25 104 VAL A N 1
ATOM 832 C CA . VAL A 1 104 ? 2.399 1.534 -1.364 1.00 95.25 104 VAL A CA 1
ATOM 833 C C . VAL A 1 104 ? 3.253 0.888 -2.434 1.00 95.25 104 VAL A C 1
ATOM 835 O O . VAL A 1 104 ? 3.968 -0.080 -2.156 1.00 95.25 104 VAL A O 1
ATOM 838 N N . ARG A 1 105 ? 3.219 1.464 -3.637 1.00 91.00 105 ARG A N 1
ATOM 839 C CA . ARG A 1 105 ? 4.218 1.182 -4.670 1.00 91.00 105 ARG A CA 1
ATOM 840 C C . ARG A 1 105 ? 5.258 2.293 -4.704 1.00 91.00 105 ARG A C 1
ATOM 842 O O . ARG A 1 105 ? 4.976 3.456 -4.408 1.00 91.00 105 ARG A O 1
ATOM 849 N N . ARG A 1 106 ? 6.463 1.914 -5.104 1.00 86.88 106 ARG A N 1
ATOM 850 C CA . ARG A 1 106 ? 7.608 2.806 -5.263 1.00 86.88 106 ARG A CA 1
ATOM 851 C C . ARG A 1 106 ? 7.823 3.064 -6.740 1.00 86.88 106 ARG A C 1
ATOM 853 O O . ARG A 1 106 ? 7.865 2.123 -7.528 1.00 86.88 106 ARG A O 1
ATOM 860 N N . GLU A 1 107 ? 7.938 4.330 -7.111 1.00 77.94 107 GLU A N 1
ATOM 861 C CA . GLU A 1 107 ? 8.029 4.729 -8.512 1.00 77.94 107 GLU A CA 1
ATOM 862 C C . GLU A 1 107 ? 9.341 5.457 -8.819 1.00 77.94 107 GLU A C 1
ATOM 864 O O . GLU A 1 107 ? 9.691 6.455 -8.177 1.00 77.94 107 GLU A O 1
ATOM 869 N N . ALA A 1 108 ? 10.042 4.958 -9.839 1.00 77.69 108 ALA A N 1
ATOM 870 C CA . ALA A 1 108 ? 11.201 5.596 -10.448 1.00 77.69 108 ALA A CA 1
ATOM 871 C C . ALA A 1 108 ? 11.026 5.667 -11.972 1.00 77.69 108 ALA A C 1
ATOM 873 O O . ALA A 1 108 ? 10.412 4.789 -12.575 1.00 77.69 108 ALA A O 1
ATOM 874 N N . GLU A 1 109 ? 11.615 6.685 -12.599 1.00 69.00 109 GLU A N 1
ATOM 875 C CA . GLU A 1 109 ? 11.397 7.008 -14.018 1.00 69.00 109 GLU A CA 1
ATOM 876 C C . GLU A 1 109 ? 11.830 5.905 -15.002 1.00 69.00 109 GLU A C 1
ATOM 878 O O . GLU A 1 109 ? 11.247 5.787 -16.074 1.00 69.00 109 GLU A O 1
ATOM 883 N N . ALA A 1 110 ? 12.830 5.085 -14.662 1.00 69.06 110 ALA A N 1
ATOM 884 C CA . ALA A 1 110 ? 13.369 4.045 -15.552 1.00 69.06 110 ALA A CA 1
ATOM 885 C C . ALA A 1 110 ? 12.718 2.657 -15.365 1.00 69.06 110 ALA A C 1
ATOM 887 O O . ALA A 1 110 ? 13.257 1.653 -15.835 1.00 69.06 110 ALA A O 1
ATOM 888 N N . GLY A 1 111 ? 11.599 2.597 -14.639 1.00 72.38 111 GLY A N 1
ATOM 889 C CA . GLY A 1 111 ? 11.034 1.356 -14.129 1.00 72.38 111 GLY A CA 1
ATOM 890 C C . GLY A 1 111 ? 11.906 0.745 -13.030 1.00 72.38 111 GLY A C 1
ATOM 891 O O . GLY A 1 111 ? 13.115 0.977 -12.946 1.00 72.38 111 GLY A O 1
ATOM 892 N N . THR A 1 112 ? 11.307 0.028 -12.086 1.00 80.00 112 THR A N 1
ATOM 893 C CA . THR A 1 112 ? 12.043 -0.470 -10.912 1.00 80.00 112 THR A CA 1
ATOM 894 C C . THR A 1 112 ? 11.431 -1.749 -10.380 1.00 80.00 112 THR A C 1
ATOM 896 O O . THR A 1 112 ? 10.214 -1.895 -10.317 1.00 80.00 112 THR A O 1
ATOM 899 N N . TRP A 1 113 ? 12.316 -2.670 -10.008 1.00 88.12 113 TRP A N 1
ATOM 900 C CA . TRP A 1 113 ? 11.995 -3.809 -9.166 1.00 88.12 113 TRP A CA 1
ATOM 901 C C . TRP A 1 113 ? 11.997 -3.358 -7.712 1.00 88.12 113 TRP A C 1
ATOM 903 O O . TRP A 1 113 ? 13.046 -2.970 -7.193 1.00 88.12 113 TRP A O 1
ATOM 913 N N . ASP A 1 114 ? 10.835 -3.388 -7.074 1.00 89.31 114 ASP A N 1
ATOM 914 C CA . ASP A 1 114 ? 10.706 -3.029 -5.669 1.00 89.31 114 ASP A CA 1
ATOM 915 C C . ASP A 1 114 ? 9.522 -3.737 -5.007 1.00 89.31 114 ASP A C 1
ATOM 917 O O . ASP A 1 114 ? 8.665 -4.350 -5.651 1.00 89.31 114 ASP A O 1
ATOM 921 N N . ASN A 1 115 ? 9.480 -3.626 -3.687 1.00 90.88 115 ASN A N 1
ATOM 922 C CA . ASN A 1 115 ? 8.405 -4.159 -2.883 1.00 90.88 115 ASN A CA 1
ATOM 923 C C . ASN A 1 115 ? 7.150 -3.294 -3.010 1.00 90.88 115 ASN A C 1
ATOM 925 O O . ASN A 1 115 ? 7.177 -2.088 -2.746 1.00 90.88 115 ASN A O 1
ATOM 929 N N . TYR A 1 116 ? 6.040 -3.953 -3.319 1.00 94.31 116 TYR A N 1
ATOM 930 C CA . TYR A 1 116 ? 4.704 -3.454 -3.067 1.00 94.31 116 TYR A CA 1
ATOM 931 C C . TYR A 1 116 ? 4.277 -3.868 -1.657 1.00 94.31 116 TYR A C 1
ATOM 933 O O . TYR A 1 116 ? 4.209 -5.056 -1.327 1.00 94.31 116 TYR A O 1
ATOM 941 N N . CYS A 1 117 ? 4.045 -2.879 -0.798 1.00 95.62 117 CYS A N 1
ATOM 942 C CA . CYS A 1 117 ? 3.691 -3.103 0.600 1.00 95.62 117 CYS A CA 1
ATOM 943 C C . CYS A 1 117 ? 2.198 -2.857 0.811 1.00 95.62 117 CYS A C 1
ATOM 945 O O . CYS A 1 117 ? 1.737 -1.747 0.565 1.00 95.62 117 CYS A O 1
ATOM 947 N N . LEU A 1 118 ? 1.474 -3.848 1.330 1.00 97.62 118 LEU A N 1
ATOM 948 C CA . LEU A 1 118 ? 0.067 -3.716 1.712 1.00 97.62 118 LEU A CA 1
ATOM 949 C C . LEU A 1 118 ? -0.062 -3.384 3.191 1.00 97.62 118 LEU A C 1
ATOM 951 O O . LEU A 1 118 ? 0.491 -4.098 4.029 1.00 97.62 118 LEU A O 1
ATOM 955 N N . TYR A 1 119 ? -0.833 -2.354 3.511 1.00 98.12 119 TYR A N 1
ATOM 956 C CA . TYR A 1 119 ? -1.048 -1.881 4.869 1.00 98.12 119 TYR A CA 1
ATOM 957 C C . TYR A 1 119 ? -2.486 -2.102 5.312 1.00 98.12 119 TYR A C 1
ATOM 959 O O . TYR A 1 119 ? -3.416 -1.747 4.594 1.00 98.12 119 TYR A O 1
ATOM 967 N N . THR A 1 120 ? -2.635 -2.619 6.530 1.00 98.00 120 THR A N 1
ATOM 968 C CA . THR A 1 120 ? -3.909 -2.772 7.244 1.00 98.00 120 THR A CA 1
ATOM 969 C C . THR A 1 120 ? -3.849 -2.043 8.584 1.00 98.00 120 THR A C 1
ATOM 971 O O . THR A 1 120 ? -2.773 -1.941 9.197 1.00 98.00 120 THR A O 1
ATOM 974 N N . TYR A 1 121 ? -4.985 -1.510 9.036 1.00 96.19 121 TYR A N 1
ATOM 975 C CA . TYR A 1 121 ? -5.088 -0.782 10.298 1.00 96.19 121 TYR A CA 1
ATOM 976 C C . TYR A 1 121 ? -5.666 -1.675 11.401 1.00 96.19 121 TYR A C 1
ATOM 978 O O . TYR A 1 121 ? -6.865 -1.693 11.668 1.00 96.19 121 TYR A O 1
ATOM 986 N N . ASP A 1 122 ? -4.793 -2.406 12.095 1.00 90.88 122 ASP A N 1
ATOM 987 C CA . ASP A 1 122 ? -5.194 -3.323 13.165 1.00 90.88 122 ASP A CA 1
ATOM 988 C C . ASP A 1 122 ? -4.944 -2.700 14.543 1.00 90.88 122 ASP A C 1
ATOM 990 O O . ASP A 1 122 ? -3.807 -2.401 14.923 1.00 90.88 122 ASP A O 1
ATOM 994 N N . LYS A 1 123 ? -6.019 -2.551 15.328 1.00 88.06 123 LYS A N 1
ATOM 995 C CA . LYS A 1 123 ? -5.989 -2.084 16.730 1.00 88.06 123 LYS A CA 1
ATOM 996 C C . LYS A 1 123 ? -5.241 -0.760 16.908 1.00 88.06 123 LYS A C 1
ATOM 998 O O . LYS A 1 123 ? -4.441 -0.602 17.833 1.00 88.06 123 LYS A O 1
ATOM 1003 N N . GLY A 1 124 ? -5.529 0.190 16.024 1.00 89.75 124 GLY A N 1
ATOM 1004 C CA . GLY A 1 124 ? -4.974 1.536 16.099 1.00 89.75 124 GLY A CA 1
ATOM 1005 C C . GLY A 1 124 ? -3.540 1.644 15.590 1.00 89.75 124 GLY A C 1
ATOM 1006 O O . GLY A 1 124 ? -2.866 2.602 15.938 1.00 89.75 124 GLY A O 1
ATOM 1007 N N . LYS A 1 125 ? -3.030 0.654 14.844 1.00 93.50 125 LYS A N 1
ATOM 1008 C CA . LYS A 1 125 ? -1.668 0.681 14.304 1.00 93.50 125 LYS A CA 1
ATOM 1009 C C . LYS A 1 125 ? -1.619 0.136 12.890 1.00 93.50 125 LYS A C 1
ATOM 1011 O O . LYS A 1 125 ? -2.230 -0.886 12.584 1.00 93.50 125 LYS A O 1
ATOM 1016 N N . TRP A 1 126 ? -0.785 0.762 12.070 1.00 96.81 126 TRP A N 1
ATOM 1017 C CA . TRP A 1 126 ? -0.423 0.216 10.772 1.00 96.81 126 TRP A CA 1
ATOM 1018 C C . TRP A 1 126 ? 0.412 -1.053 10.915 1.00 96.81 126 TRP A C 1
ATOM 1020 O O . TRP A 1 126 ? 1.388 -1.107 11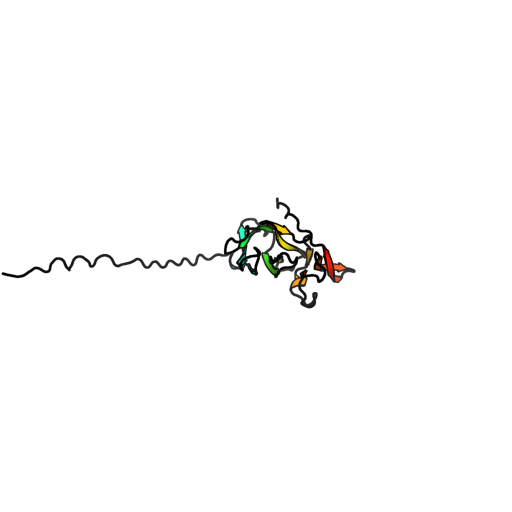.672 1.00 96.81 126 TRP A O 1
ATOM 1030 N N . LYS A 1 127 ? 0.032 -2.065 10.144 1.00 97.00 127 LYS A N 1
ATOM 1031 C CA . LYS A 1 127 ? 0.755 -3.321 9.963 1.00 97.00 127 LYS A CA 1
ATOM 1032 C C . LYS A 1 127 ? 0.858 -3.630 8.485 1.00 97.00 127 LYS A C 1
ATOM 1034 O O . LYS A 1 127 ? 0.053 -3.135 7.701 1.00 97.00 127 LYS A O 1
ATOM 1039 N N . TYR A 1 128 ? 1.803 -4.485 8.125 1.00 97.81 128 TYR A N 1
ATOM 1040 C CA . TYR A 1 128 ? 1.703 -5.156 6.842 1.00 97.81 128 TYR A CA 1
ATOM 1041 C C . TYR A 1 128 ? 0.585 -6.192 6.902 1.00 97.81 128 TYR A C 1
ATOM 1043 O O . TYR A 1 128 ? 0.500 -6.912 7.895 1.00 97.81 128 TYR A O 1
ATOM 1051 N N . LEU A 1 129 ? -0.264 -6.259 5.873 1.00 98.06 129 LEU A N 1
ATOM 1052 C CA . LEU A 1 129 ? -1.319 -7.278 5.774 1.00 98.06 129 LEU A CA 1
ATOM 1053 C C . LEU A 1 129 ? -0.720 -8.673 5.516 1.00 98.06 129 LEU A C 1
ATOM 1055 O O . LEU A 1 129 ? -1.105 -9.664 6.139 1.00 98.06 129 LEU A O 1
ATOM 1059 N N . ILE A 1 130 ? 0.242 -8.716 4.597 1.00 97.69 130 ILE A N 1
ATOM 1060 C CA . ILE A 1 130 ? 1.047 -9.872 4.193 1.00 97.69 130 ILE A CA 1
ATOM 1061 C C . ILE A 1 130 ? 2.488 -9.411 3.972 1.00 97.69 130 ILE A C 1
ATOM 1063 O O . ILE A 1 130 ? 2.763 -8.212 3.988 1.00 97.69 130 ILE A O 1
ATOM 1067 N N . GLU A 1 131 ? 3.415 -10.350 3.783 1.00 96.69 131 GLU A N 1
ATOM 1068 C CA . GLU A 1 131 ? 4.805 -10.001 3.470 1.00 96.69 131 GLU A CA 1
ATOM 1069 C C . GLU A 1 131 ? 4.864 -9.126 2.205 1.00 96.69 131 GLU A C 1
ATOM 1071 O O . GLU A 1 131 ? 4.114 -9.395 1.260 1.00 96.69 131 GLU A O 1
ATOM 1076 N N . PRO A 1 132 ? 5.722 -8.086 2.162 1.00 95.06 132 PRO A N 1
ATOM 1077 C CA . PRO A 1 132 ? 5.868 -7.250 0.978 1.00 95.06 132 PRO A CA 1
ATOM 1078 C C . PRO A 1 132 ? 6.163 -8.083 -0.272 1.00 95.06 132 PRO A C 1
ATOM 1080 O O . PRO A 1 132 ? 7.015 -8.973 -0.250 1.00 95.06 132 PRO A O 1
ATOM 1083 N N . ILE A 1 133 ? 5.463 -7.781 -1.363 1.00 94.44 133 ILE A N 1
ATOM 1084 C CA . ILE A 1 133 ? 5.522 -8.579 -2.589 1.00 94.44 133 ILE A CA 1
ATOM 1085 C C . ILE A 1 133 ? 6.426 -7.905 -3.612 1.00 94.44 133 ILE A C 1
ATOM 1087 O O . ILE A 1 133 ? 6.429 -6.684 -3.749 1.00 94.44 133 ILE A O 1
ATOM 1091 N N . TRP A 1 134 ? 7.197 -8.697 -4.345 1.00 91.81 134 TRP A N 1
ATOM 1092 C CA . TRP A 1 134 ? 8.165 -8.167 -5.294 1.00 91.81 134 TRP A CA 1
ATOM 1093 C C . TRP A 1 134 ? 7.481 -7.838 -6.628 1.00 91.81 134 TRP A C 1
ATOM 1095 O O . TRP A 1 134 ? 6.925 -8.710 -7.293 1.00 91.81 134 TRP A O 1
ATOM 1105 N N . THR A 1 135 ? 7.507 -6.572 -7.035 1.00 91.50 135 THR A N 1
ATOM 1106 C CA . THR A 1 135 ? 6.847 -6.094 -8.259 1.00 91.50 135 THR A CA 1
ATOM 1107 C C . THR A 1 135 ? 7.829 -5.347 -9.143 1.00 91.50 135 THR A C 1
ATOM 1109 O O . THR A 1 135 ? 8.710 -4.641 -8.653 1.00 91.50 135 THR A O 1
ATOM 1112 N N . TYR A 1 136 ? 7.686 -5.503 -10.454 1.00 89.44 136 TYR A N 1
ATOM 1113 C CA . TYR A 1 136 ? 8.290 -4.592 -11.413 1.00 89.44 136 TYR A CA 1
ATOM 1114 C C . TYR A 1 136 ? 7.268 -3.507 -11.744 1.00 89.44 136 TYR A C 1
ATOM 1116 O O . TYR A 1 136 ? 6.086 -3.811 -11.879 1.00 89.44 136 TYR A O 1
ATOM 1124 N N . SER A 1 137 ? 7.696 -2.253 -11.877 1.00 82.12 137 SER A N 1
ATOM 1125 C CA . SER A 1 137 ? 6.808 -1.105 -12.141 1.00 82.12 137 SER A CA 1
ATOM 1126 C C . SER A 1 137 ? 5.766 -1.362 -13.234 1.00 82.12 137 SER A C 1
ATOM 1128 O O . SER A 1 137 ? 4.606 -0.981 -13.083 1.00 82.12 137 SER A O 1
ATOM 1130 N N . ASP A 1 138 ? 6.159 -2.053 -14.303 1.00 81.56 138 ASP A N 1
ATOM 1131 C CA . ASP A 1 138 ? 5.308 -2.306 -15.468 1.00 81.56 138 ASP A CA 1
ATOM 1132 C C . ASP A 1 138 ? 4.120 -3.218 -15.154 1.00 81.56 138 ASP A C 1
ATOM 1134 O O . ASP A 1 138 ? 3.122 -3.171 -15.876 1.00 81.56 138 ASP A O 1
ATOM 1138 N N . HIS A 1 139 ? 4.176 -3.981 -14.055 1.00 85.00 139 HIS A N 1
ATOM 1139 C CA . HIS A 1 139 ? 3.046 -4.752 -13.522 1.00 85.00 139 HIS A CA 1
ATOM 1140 C C . HIS A 1 139 ? 1.787 -3.889 -13.434 1.00 85.00 139 HIS A C 1
ATOM 1142 O O . HIS A 1 139 ? 0.706 -4.336 -13.804 1.00 85.00 139 HIS A O 1
ATOM 1148 N N . PHE A 1 140 ? 1.931 -2.637 -12.993 1.00 83.12 140 PHE A N 1
ATOM 1149 C CA . PHE A 1 140 ? 0.807 -1.742 -12.722 1.00 83.12 140 PHE A CA 1
ATOM 1150 C C . PHE A 1 140 ? 0.339 -0.917 -13.928 1.00 83.12 140 PHE A C 1
ATOM 1152 O O . PHE A 1 140 ? -0.691 -0.254 -13.837 1.00 83.12 140 PHE A O 1
ATOM 1159 N N . TYR A 1 141 ? 1.104 -0.891 -15.020 1.00 76.19 141 TYR A N 1
ATOM 1160 C CA . TYR A 1 141 ? 0.860 0.023 -16.146 1.00 76.19 141 TYR A CA 1
ATOM 1161 C C . TYR A 1 141 ? 0.598 -0.684 -17.466 1.00 76.19 141 TYR A C 1
ATOM 1163 O O . TYR A 1 141 ? 0.013 -0.098 -18.375 1.00 76.19 141 TYR A O 1
ATOM 1171 N N . THR A 1 142 ? 1.069 -1.917 -17.595 1.00 69.38 142 THR A N 1
ATOM 1172 C CA . THR A 1 142 ? 0.999 -2.660 -18.847 1.00 69.38 142 THR A CA 1
ATOM 1173 C C . THR A 1 142 ? -0.109 -3.702 -18.794 1.00 69.38 142 THR A C 1
ATOM 1175 O O . THR A 1 142 ? -0.491 -4.193 -17.731 1.00 69.38 142 THR A O 1
ATOM 1178 N N . ASP A 1 143 ? -0.573 -4.124 -19.969 1.00 64.56 143 ASP A N 1
ATOM 1179 C CA . ASP A 1 143 ? -1.536 -5.222 -20.112 1.00 64.56 143 ASP A CA 1
ATOM 1180 C C . ASP A 1 143 ? -0.985 -6.584 -19.635 1.00 64.56 143 ASP A C 1
ATOM 1182 O O . ASP A 1 143 ? -1.683 -7.596 -19.726 1.00 64.56 143 ASP A O 1
ATOM 1186 N N . LEU A 1 144 ? 0.247 -6.641 -19.103 1.00 68.81 144 LEU A N 1
ATOM 1187 C CA . LEU A 1 144 ? 0.869 -7.854 -18.572 1.00 68.81 144 LEU A CA 1
ATOM 1188 C C . LEU A 1 144 ? 0.000 -8.502 -17.481 1.00 68.81 144 LEU A C 1
ATOM 1190 O O . LEU A 1 144 ? -0.162 -9.723 -17.478 1.00 68.81 144 LEU A O 1
ATOM 1194 N N . ASN A 1 145 ? -0.626 -7.695 -16.613 1.00 75.88 145 ASN A N 1
ATOM 1195 C CA . ASN A 1 145 ? -1.572 -8.183 -15.602 1.00 75.88 145 ASN A CA 1
ATOM 1196 C C . ASN A 1 145 ? -3.029 -8.238 -16.106 1.00 75.88 145 ASN A C 1
ATOM 1198 O O . ASN A 1 145 ? -3.952 -8.398 -15.316 1.00 75.88 145 ASN A O 1
ATOM 1202 N N . LYS A 1 146 ? -3.267 -8.088 -17.419 1.00 79.00 146 LYS A N 1
ATOM 1203 C CA . LYS A 1 146 ? -4.597 -8.117 -18.063 1.00 79.00 146 LYS A CA 1
ATOM 1204 C C . LYS A 1 146 ? -5.615 -7.147 -17.445 1.00 79.00 146 LYS A C 1
ATOM 1206 O O . LYS A 1 146 ? -6.809 -7.434 -17.428 1.00 79.00 146 LYS A O 1
ATOM 1211 N N . GLY A 1 147 ? -5.134 -6.021 -16.916 1.00 80.88 147 GLY A N 1
ATOM 1212 C CA . GLY A 1 147 ? -5.959 -5.038 -16.212 1.00 80.88 147 GLY A CA 1
ATOM 1213 C C . GLY A 1 147 ? -6.481 -5.495 -14.846 1.00 80.88 147 GLY A C 1
ATOM 1214 O O . GLY A 1 147 ? -7.364 -4.838 -14.308 1.00 80.88 147 GLY A O 1
ATOM 1215 N N . ALA A 1 148 ? -5.980 -6.607 -14.302 1.00 87.25 148 ALA A N 1
ATOM 1216 C CA . ALA A 1 148 ? -6.272 -7.024 -12.937 1.00 87.25 148 ALA A CA 1
ATOM 1217 C C . ALA A 1 148 ? -5.451 -6.207 -11.930 1.00 87.25 148 ALA A C 1
ATOM 1219 O O . ALA A 1 148 ? -4.366 -5.708 -12.258 1.00 87.25 148 ALA A O 1
ATOM 1220 N N . ASP A 1 149 ? -5.927 -6.135 -10.690 1.00 89.56 149 ASP A N 1
ATOM 1221 C CA . ASP A 1 149 ? -5.166 -5.511 -9.612 1.00 89.56 149 ASP A CA 1
ATOM 1222 C C . ASP A 1 149 ? -4.007 -6.423 -9.177 1.00 89.56 149 ASP A C 1
ATOM 1224 O O . ASP A 1 149 ? -3.990 -7.641 -9.424 1.00 89.56 149 ASP A O 1
ATOM 1228 N N . ALA A 1 150 ? -2.986 -5.829 -8.555 1.00 92.50 150 ALA A N 1
ATOM 1229 C CA . ALA A 1 150 ? -1.888 -6.599 -7.971 1.00 92.50 150 ALA A CA 1
ATOM 1230 C C . ALA A 1 150 ? -2.391 -7.480 -6.819 1.00 92.50 150 ALA A C 1
ATOM 1232 O O . ALA A 1 150 ? -1.813 -8.528 -6.533 1.00 92.50 150 ALA A O 1
ATOM 1233 N N . VAL A 1 151 ? -3.462 -7.053 -6.153 1.00 95.31 151 VAL A N 1
ATOM 1234 C CA . VAL A 1 151 ? -3.998 -7.691 -4.961 1.00 95.31 151 VAL A CA 1
ATOM 1235 C C . VAL A 1 151 ? -5.517 -7.592 -5.004 1.00 95.31 151 VAL A C 1
ATOM 1237 O O . VAL A 1 151 ? -6.067 -6.550 -5.323 1.00 95.31 151 VAL A O 1
ATOM 1240 N N . GLU A 1 152 ? -6.208 -8.685 -4.699 1.00 95.44 152 GLU A N 1
ATOM 1241 C CA . GLU A 1 152 ? -7.670 -8.726 -4.658 1.00 95.44 152 GLU A CA 1
ATOM 1242 C C . GLU A 1 152 ? -8.138 -9.585 -3.490 1.00 95.44 152 GLU A C 1
ATOM 1244 O O . GLU A 1 152 ? -7.514 -10.588 -3.128 1.00 95.44 152 GLU A O 1
ATOM 1249 N N . ARG A 1 153 ? -9.302 -9.244 -2.936 1.00 94.69 153 ARG A N 1
ATOM 1250 C CA . ARG A 1 153 ? -9.962 -10.083 -1.938 1.00 94.69 153 ARG A CA 1
ATOM 1251 C C . ARG A 1 153 ? -10.201 -11.487 -2.494 1.00 94.69 153 ARG A C 1
ATOM 1253 O O . ARG A 1 153 ? -10.832 -11.655 -3.539 1.00 94.69 153 ARG A O 1
ATOM 1260 N N . ALA A 1 154 ? -9.752 -12.510 -1.770 1.00 95.00 154 ALA A N 1
ATOM 1261 C CA . ALA A 1 154 ? -10.036 -13.885 -2.154 1.00 95.00 154 ALA A CA 1
ATOM 1262 C C . ALA A 1 154 ? -11.461 -14.292 -1.748 1.00 95.00 154 ALA A C 1
ATOM 1264 O O . ALA A 1 154 ? -12.012 -13.843 -0.742 1.00 95.00 154 ALA A O 1
ATOM 1265 N N . ASN A 1 155 ? -12.039 -15.239 -2.492 1.00 91.88 155 ASN A N 1
ATOM 1266 C CA . ASN A 1 155 ? -13.299 -15.887 -2.100 1.00 91.88 155 ASN A CA 1
ATOM 1267 C C . ASN A 1 155 ? -13.151 -16.712 -0.809 1.00 91.88 155 ASN A C 1
ATOM 1269 O O . ASN A 1 155 ? -14.129 -16.970 -0.108 1.00 91.88 155 ASN A O 1
ATOM 1273 N N . GLN A 1 156 ? -11.932 -17.169 -0.519 1.00 91.50 156 GLN A N 1
ATOM 1274 C CA . GLN A 1 156 ? -11.603 -17.886 0.704 1.00 91.50 156 GLN A CA 1
ATOM 1275 C C . GLN A 1 156 ? -11.273 -16.879 1.802 1.00 91.50 156 GLN A C 1
ATOM 1277 O O . GLN A 1 156 ? -10.353 -16.079 1.664 1.00 91.50 156 GLN A O 1
ATOM 1282 N N . SER A 1 157 ? -12.018 -16.944 2.906 1.00 88.00 157 SER A N 1
ATOM 1283 C CA . SER A 1 157 ? -11.724 -16.140 4.093 1.00 88.00 157 SER A CA 1
ATOM 1284 C C . SER A 1 157 ? -10.284 -16.381 4.564 1.00 88.00 157 SER A C 1
ATOM 1286 O O . SER A 1 157 ? -9.787 -17.503 4.475 1.00 88.00 157 SER A O 1
ATOM 1288 N N . SER A 1 158 ? -9.632 -15.325 5.060 1.00 93.56 158 SER A N 1
ATOM 1289 C CA . SER A 1 158 ? -8.234 -15.330 5.522 1.00 93.56 158 SER A CA 1
ATOM 1290 C C . SER A 1 158 ? -7.173 -15.498 4.431 1.00 93.56 158 SER A C 1
ATOM 1292 O O . SER A 1 158 ? -6.003 -15.689 4.756 1.00 93.56 158 SER A O 1
ATOM 1294 N N . TYR A 1 159 ? -7.548 -15.395 3.158 1.00 97.44 159 TYR A N 1
ATOM 1295 C CA . TYR A 1 159 ? -6.611 -15.341 2.043 1.00 97.44 159 TYR A CA 1
ATOM 1296 C C . TYR A 1 159 ? -6.826 -14.078 1.224 1.00 97.44 159 TYR A C 1
ATOM 1298 O O . TYR A 1 159 ? -7.916 -13.507 1.186 1.00 97.44 159 TYR A O 1
ATOM 1306 N N . VAL A 1 160 ? -5.773 -13.688 0.523 1.00 97.81 160 VAL A N 1
ATOM 1307 C CA . VAL A 1 160 ? -5.802 -12.638 -0.484 1.00 97.81 160 VAL A CA 1
ATOM 1308 C C . VAL A 1 160 ? -5.201 -13.191 -1.773 1.00 97.81 160 VAL A C 1
ATOM 1310 O O . VAL A 1 160 ? -4.238 -13.966 -1.738 1.00 97.81 160 VAL A O 1
ATOM 1313 N N . THR A 1 161 ? -5.813 -12.861 -2.906 1.00 97.12 161 THR A N 1
ATOM 1314 C CA . THR A 1 161 ? -5.251 -13.157 -4.224 1.00 97.12 161 THR A CA 1
ATOM 1315 C C . THR A 1 161 ? -4.156 -12.141 -4.486 1.00 97.12 161 THR A C 1
ATOM 1317 O O . THR A 1 161 ? -4.386 -10.940 -4.379 1.00 97.12 161 THR A O 1
ATOM 1320 N N . VAL A 1 162 ? -2.963 -12.619 -4.811 1.00 96.19 162 VAL A N 1
ATOM 1321 C CA . VAL A 1 162 ? -1.775 -11.798 -5.009 1.00 96.19 162 VAL A CA 1
ATOM 1322 C C . VAL A 1 162 ? -1.170 -12.132 -6.350 1.00 96.19 162 VAL A C 1
ATOM 1324 O O . VAL A 1 162 ? -0.896 -13.291 -6.664 1.00 96.19 162 VAL A O 1
ATOM 1327 N N . ARG A 1 163 ? -0.911 -11.081 -7.111 1.00 94.88 163 ARG A N 1
ATOM 1328 C CA . ARG A 1 163 ? -0.220 -11.114 -8.384 1.00 94.88 163 ARG A CA 1
ATOM 1329 C C . ARG A 1 163 ? 1.067 -10.344 -8.195 1.00 94.88 163 ARG A C 1
ATOM 1331 O O . ARG A 1 163 ? 1.037 -9.146 -7.931 1.00 94.88 163 ARG A O 1
ATOM 1338 N N . PHE A 1 164 ? 2.199 -11.019 -8.335 1.00 93.44 164 PHE A N 1
ATOM 1339 C CA . PHE A 1 164 ? 3.517 -10.393 -8.226 1.00 93.44 164 PHE A CA 1
ATOM 1340 C C . PHE A 1 164 ? 4.384 -10.720 -9.441 1.00 93.44 164 PHE A C 1
ATOM 1342 O O . PHE A 1 164 ? 4.112 -11.668 -10.183 1.00 93.44 164 PHE A O 1
ATOM 1349 N N . SER A 1 165 ? 5.398 -9.893 -9.675 1.00 92.38 165 SER A N 1
ATOM 1350 C CA . SER A 1 165 ? 6.274 -10.008 -10.839 1.00 92.38 165 SER A CA 1
ATOM 1351 C C . SER A 1 165 ? 7.411 -10.995 -10.561 1.00 92.38 165 SER A C 1
ATOM 1353 O O . SER A 1 165 ? 7.977 -11.007 -9.470 1.00 92.38 165 SER A O 1
ATOM 1355 N N . ASP A 1 166 ? 7.776 -11.798 -11.557 1.00 92.56 166 ASP A N 1
ATOM 1356 C CA . ASP A 1 166 ? 8.856 -12.787 -11.473 1.00 92.56 166 ASP A CA 1
ATOM 1357 C C . ASP A 1 166 ? 9.554 -12.927 -12.841 1.00 92.56 166 ASP A C 1
ATOM 1359 O O . ASP A 1 166 ? 8.994 -12.551 -13.876 1.00 92.56 166 ASP A O 1
ATOM 1363 N N . ILE A 1 167 ? 10.772 -13.469 -12.860 1.00 90.88 167 ILE A N 1
ATOM 1364 C CA . ILE A 1 167 ? 11.503 -13.797 -14.092 1.00 90.88 167 ILE A CA 1
ATOM 1365 C C . ILE A 1 167 ? 11.687 -15.308 -14.142 1.00 90.88 167 ILE A C 1
ATOM 1367 O O . ILE A 1 167 ? 12.331 -15.904 -13.276 1.00 90.88 167 ILE A O 1
ATOM 1371 N N . ARG A 1 168 ? 11.141 -15.942 -15.180 1.00 92.00 168 ARG A N 1
ATOM 1372 C CA . ARG A 1 168 ? 11.227 -17.392 -15.376 1.00 92.00 168 ARG A CA 1
ATOM 1373 C C . ARG A 1 168 ? 11.625 -17.687 -16.805 1.00 92.00 168 ARG A C 1
ATOM 1375 O O . ARG A 1 168 ? 10.983 -17.208 -17.729 1.00 92.00 168 ARG A O 1
ATOM 1382 N N . ASN A 1 169 ? 12.646 -18.526 -16.974 1.00 93.25 169 ASN A N 1
ATOM 1383 C CA . ASN A 1 169 ? 13.200 -18.860 -18.290 1.00 93.25 169 ASN A CA 1
ATOM 1384 C C . ASN A 1 169 ? 13.559 -17.603 -19.105 1.00 93.25 169 ASN A C 1
ATOM 1386 O O . ASN A 1 169 ? 13.237 -17.525 -20.283 1.00 93.25 169 ASN A O 1
ATOM 1390 N N . ASP A 1 170 ? 14.182 -16.622 -18.445 1.00 91.00 170 ASP A N 1
ATOM 1391 C CA . ASP A 1 170 ? 14.584 -15.327 -19.012 1.00 91.00 170 ASP A CA 1
ATOM 1392 C C . ASP A 1 170 ? 13.437 -14.415 -19.497 1.00 91.00 170 ASP A C 1
ATOM 1394 O O . ASP A 1 170 ? 13.704 -13.349 -20.048 1.00 91.00 170 ASP A O 1
ATOM 1398 N N . ASP A 1 171 ? 12.179 -14.765 -19.204 1.00 88.50 171 ASP A N 1
ATOM 1399 C CA . ASP A 1 171 ? 10.999 -13.963 -19.535 1.00 88.50 171 ASP A CA 1
ATOM 1400 C C . ASP A 1 171 ? 10.303 -13.409 -18.283 1.00 88.50 171 ASP A C 1
ATOM 1402 O O . ASP A 1 171 ? 10.186 -14.075 -17.246 1.00 88.50 171 ASP A O 1
ATOM 1406 N N . PHE A 1 172 ? 9.792 -12.178 -18.396 1.00 87.75 172 PHE A N 1
ATOM 1407 C CA . PHE A 1 172 ? 8.919 -11.584 -17.385 1.00 87.75 172 PHE A CA 1
ATOM 1408 C C . PHE A 1 172 ? 7.602 -12.353 -17.309 1.00 87.75 172 PHE A C 1
ATOM 1410 O O . PHE A 1 172 ? 6.950 -12.616 -18.321 1.00 87.75 172 PHE A O 1
ATOM 1417 N N . CYS A 1 173 ? 7.170 -12.656 -16.093 1.00 89.12 173 CYS A N 1
ATOM 1418 C CA . CYS A 1 173 ? 5.877 -13.272 -15.858 1.00 89.12 173 CYS A CA 1
ATOM 1419 C C . CYS A 1 173 ? 5.208 -12.713 -14.603 1.00 89.12 173 CYS A C 1
ATOM 1421 O O . CYS A 1 173 ? 5.854 -12.149 -13.719 1.00 89.12 173 CYS A O 1
ATOM 1423 N N . ILE A 1 174 ? 3.890 -12.892 -14.544 1.00 91.56 174 ILE A N 1
ATOM 1424 C CA . ILE A 1 174 ? 3.093 -12.640 -13.350 1.00 91.56 174 ILE A CA 1
ATOM 1425 C C . ILE A 1 174 ? 2.760 -13.975 -12.701 1.00 91.56 174 ILE A C 1
ATOM 1427 O O . ILE A 1 174 ? 2.285 -14.906 -13.357 1.00 91.56 174 ILE A O 1
ATOM 1431 N N . VAL A 1 175 ? 2.999 -14.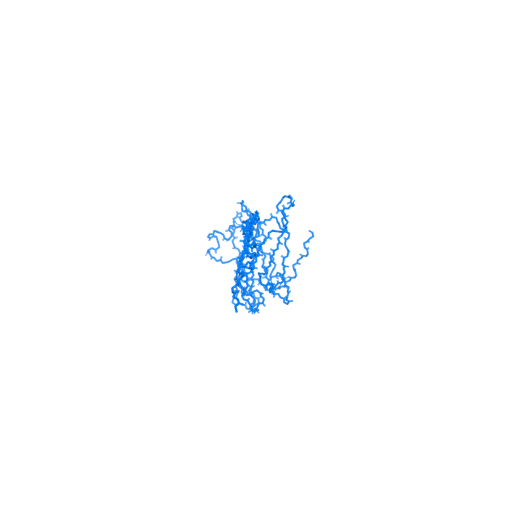050 -11.399 1.00 93.19 175 VAL A N 1
ATOM 1432 C CA . VAL A 1 175 ? 2.630 -15.186 -10.563 1.00 93.19 175 VAL A CA 1
ATOM 1433 C C . VAL A 1 175 ? 1.351 -14.827 -9.831 1.00 93.19 175 VAL A C 1
ATOM 1435 O O . VAL A 1 175 ? 1.358 -13.904 -9.026 1.00 93.19 175 VAL A O 1
ATOM 1438 N N . ASP A 1 176 ? 0.275 -15.558 -10.111 1.00 94.06 176 ASP A N 1
ATOM 1439 C CA . ASP A 1 176 ? -1.013 -15.439 -9.424 1.00 94.06 176 ASP A CA 1
ATOM 1440 C C . ASP A 1 176 ? -1.110 -16.535 -8.353 1.00 94.06 176 ASP A C 1
ATOM 1442 O O . ASP A 1 176 ? -0.978 -17.727 -8.656 1.00 94.06 176 ASP A O 1
ATOM 1446 N N . THR A 1 177 ? -1.260 -16.136 -7.090 1.00 95.88 177 THR A N 1
ATOM 1447 C CA . THR A 1 177 ? -1.304 -17.055 -5.951 1.00 95.88 177 THR A CA 1
ATOM 1448 C C . THR A 1 177 ? -2.233 -16.562 -4.849 1.00 95.88 177 THR A C 1
ATOM 1450 O O . THR A 1 177 ? -2.466 -15.370 -4.682 1.00 95.88 177 THR A O 1
ATOM 1453 N N . LEU A 1 178 ? -2.704 -17.495 -4.023 1.00 97.31 178 LEU A N 1
ATOM 1454 C CA . LEU A 1 178 ? -3.352 -17.179 -2.755 1.00 97.31 178 LEU A CA 1
ATOM 1455 C C . LEU A 1 178 ? -2.297 -17.089 -1.652 1.00 97.31 178 LEU A C 1
ATOM 1457 O O . LEU A 1 178 ? -1.496 -18.013 -1.485 1.00 97.31 178 LEU A O 1
ATOM 1461 N N . ILE A 1 179 ? -2.313 -16.000 -0.889 1.00 97.62 179 ILE A N 1
ATOM 1462 C CA . ILE A 1 179 ? -1.439 -15.805 0.273 1.00 97.62 179 ILE A CA 1
ATOM 1463 C C . ILE A 1 179 ? -2.303 -15.741 1.538 1.00 97.62 179 ILE A C 1
ATOM 1465 O O . ILE A 1 179 ? -3.303 -15.018 1.545 1.00 97.62 179 ILE A O 1
ATOM 1469 N N . PRO A 1 180 ? -1.960 -16.491 2.605 1.00 97.69 180 PRO A N 1
ATOM 1470 C CA . PRO A 1 180 ? -2.624 -16.348 3.892 1.00 97.69 180 PRO A CA 1
ATOM 1471 C C . PRO A 1 180 ? -2.433 -14.938 4.447 1.00 97.69 180 PRO A C 1
ATOM 1473 O O . PRO A 1 180 ? -1.315 -14.427 4.499 1.00 97.69 180 PRO A O 1
ATOM 1476 N N . ILE A 1 181 ? -3.517 -14.341 4.922 1.00 97.12 181 ILE A N 1
ATOM 1477 C CA . ILE A 1 181 ? -3.487 -13.053 5.604 1.00 97.12 181 ILE A CA 1
ATOM 1478 C C . ILE A 1 181 ? -2.868 -13.260 6.986 1.00 97.12 181 ILE A C 1
ATOM 1480 O O . ILE A 1 181 ? -3.386 -14.012 7.815 1.00 97.12 181 ILE A O 1
ATOM 1484 N N . ALA A 1 182 ? -1.739 -12.597 7.226 1.00 96.31 182 ALA A N 1
ATOM 1485 C CA . ALA A 1 182 ? -0.974 -12.718 8.459 1.00 96.31 182 ALA A CA 1
ATOM 1486 C C . ALA A 1 182 ? -0.406 -11.346 8.854 1.00 96.31 182 ALA A C 1
ATOM 1488 O O . ALA A 1 182 ? 0.784 -11.083 8.632 1.00 96.31 182 ALA A O 1
ATOM 1489 N N . PRO A 1 183 ? -1.242 -10.464 9.445 1.00 96.62 183 PRO A N 1
ATOM 1490 C CA . PRO A 1 183 ? -0.823 -9.109 9.732 1.00 96.62 183 PRO A CA 1
ATOM 1491 C C . PRO A 1 183 ? 0.344 -9.072 10.713 1.00 96.62 183 PRO A C 1
ATOM 1493 O O . PRO A 1 183 ? 0.271 -9.634 11.812 1.00 96.62 183 PRO A O 1
ATOM 1496 N N . HIS A 1 184 ? 1.411 -8.370 10.350 1.00 96.25 184 HIS A N 1
ATOM 1497 C CA . HIS A 1 184 ? 2.632 -8.315 11.146 1.00 96.25 184 HIS A CA 1
ATOM 14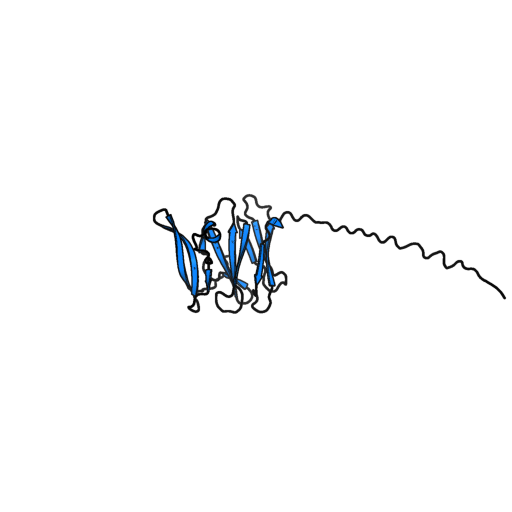98 C C . HIS A 1 184 ? 3.215 -6.907 11.214 1.00 96.25 184 HIS A C 1
ATOM 1500 O O . HIS A 1 184 ? 2.913 -6.015 10.420 1.00 96.25 184 HIS A O 1
ATOM 1506 N N . SER A 1 185 ? 4.024 -6.689 12.247 1.00 94.94 185 SER A N 1
ATOM 1507 C CA . SER A 1 185 ? 4.604 -5.382 12.526 1.00 94.94 185 SER A CA 1
ATOM 1508 C C . SER A 1 185 ? 5.535 -4.940 11.405 1.00 94.94 185 SER A C 1
ATOM 1510 O O . SER A 1 185 ? 6.371 -5.711 10.937 1.00 94.94 185 SER A O 1
ATOM 1512 N N . ILE A 1 186 ? 5.444 -3.661 11.053 1.00 92.94 186 ILE A N 1
ATOM 1513 C CA . ILE A 1 186 ? 6.376 -3.026 10.126 1.00 92.94 186 ILE A CA 1
ATOM 1514 C C . ILE A 1 186 ? 7.754 -2.979 10.809 1.00 92.94 186 ILE A C 1
ATOM 1516 O O . ILE A 1 186 ? 7.853 -2.462 11.929 1.00 92.94 186 ILE A O 1
ATOM 1520 N N . PRO A 1 187 ? 8.821 -3.519 10.189 1.00 86.12 187 PRO A N 1
ATOM 1521 C CA . PRO A 1 187 ? 10.161 -3.457 10.752 1.00 86.12 187 PRO A CA 1
ATOM 1522 C C . PRO A 1 187 ? 10.579 -2.009 10.999 1.00 86.12 187 PRO A C 1
ATOM 1524 O O . PRO A 1 187 ? 10.369 -1.144 10.147 1.00 86.12 187 PRO A O 1
ATOM 1527 N N . THR A 1 188 ? 11.204 -1.741 12.146 1.00 75.56 188 THR A N 1
ATOM 1528 C CA . THR A 1 188 ? 11.795 -0.427 12.412 1.00 75.56 188 THR A CA 1
ATOM 1529 C C . THR A 1 188 ? 12.849 -0.142 11.351 1.00 75.56 188 THR A C 1
ATOM 1531 O O . THR A 1 188 ? 13.838 -0.868 11.237 1.00 75.56 188 THR A O 1
ATOM 1534 N N . GLN A 1 189 ? 12.629 0.906 10.567 1.00 64.88 189 GLN A N 1
ATOM 1535 C CA . GLN A 1 189 ? 13.599 1.357 9.583 1.00 64.88 189 GLN A CA 1
ATOM 1536 C C . GLN A 1 189 ? 14.734 2.055 10.343 1.00 64.88 189 GLN A C 1
ATOM 1538 O O . GLN A 1 189 ? 14.480 2.967 11.129 1.00 64.88 189 GLN A O 1
ATOM 1543 N N . LYS A 1 190 ? 15.950 1.516 10.208 1.00 48.16 190 LYS A N 1
ATOM 1544 C CA . LYS A 1 190 ? 17.168 2.028 10.849 1.00 48.16 190 LYS A CA 1
ATOM 1545 C C . LYS A 1 190 ? 17.789 3.151 10.036 1.00 48.16 190 LYS A C 1
ATOM 1547 O O . LYS A 1 190 ? 17.708 3.065 8.791 1.00 48.16 190 LYS A O 1
#

Radius of gyration: 26.29 Å; chains: 1; bounding box: 54×99×44 Å

Foldseek 3Di:
DDDDDDPPPPPPPPDPPDPPPPPPVPVPDVFPVLKEWDWFQQLLPDIWIWIKTFPDPPDPQQQTWIWIATPVRSADIDIDGDNARWYKAWAQDQQPPNHTKIWTDGDDPVKDWDWIFIWHQDPRDIWTQAPTATAIPVCCPDCLVVPDDQWHRDPDHQWIWGWHWDADPNDIHIDTDIDGGDTDHDDPDD

Sequence (190 aa):
MKHLPFFIISLLLLSAFGCSSKHLSDEYDPLEKYRDTIIGKFDGNNIDTLIAEPIDTTIDRSLWVWRIYSKSNTVDTLILSQRYTVRLIKEGDLDGNGTDEFGVRREAEAGTWDNYCLYTYDKGKWKYLIEPIWTYSDHFYTDLNKGADAVERANQSSYVTVRFSDIRNDDFCIVDTLIPIAPHSIPTQK